Protein AF-A0A8D2N0J0-F1 (afdb_monomer_lite)

pLDDT: mean 76.36, std 20.9, range [26.97, 97.19]

Structure (mmCIF, N/CA/C/O backbone):
data_AF-A0A8D2N0J0-F1
#
_entry.id   AF-A0A8D2N0J0-F1
#
loop_
_atom_site.group_PDB
_atom_site.id
_atom_site.type_symbol
_atom_site.label_atom_id
_atom_site.label_alt_id
_atom_site.label_comp_id
_atom_site.label_asym_id
_atom_site.label_entity_id
_atom_site.label_seq_id
_atom_site.pdbx_PDB_ins_code
_atom_site.Cartn_x
_atom_site.Cartn_y
_atom_site.Cartn_z
_atom_site.occupancy
_atom_site.B_iso_or_equiv
_atom_site.auth_seq_id
_atom_site.auth_comp_id
_atom_site.auth_asym_id
_atom_site.auth_atom_id
_atom_site.pdbx_PDB_model_num
ATOM 1 N N . PHE A 1 1 ? -10.839 43.576 -32.957 1.00 29.20 1 PHE A N 1
ATOM 2 C CA . PHE A 1 1 ? -10.951 44.638 -31.938 1.00 29.20 1 PHE A CA 1
ATOM 3 C C . PHE A 1 1 ? -11.470 43.994 -30.662 1.00 29.20 1 PHE A C 1
ATOM 5 O O . PHE A 1 1 ? -12.579 43.502 -30.693 1.00 29.20 1 PHE A O 1
ATOM 12 N N . GLY A 1 2 ? -10.746 43.836 -29.563 1.00 30.44 2 GLY A N 1
ATOM 13 C CA . GLY A 1 2 ? -9.364 44.141 -29.225 1.00 30.44 2 GLY A CA 1
ATOM 14 C C . GLY A 1 2 ? -8.895 43.090 -28.212 1.00 30.44 2 GLY A C 1
ATOM 15 O O . GLY A 1 2 ? -9.699 42.531 -27.469 1.00 30.44 2 GLY A O 1
ATOM 16 N N . ALA A 1 3 ? -7.605 42.779 -28.263 1.00 28.80 3 ALA A N 1
ATOM 17 C CA . ALA A 1 3 ? -6.924 41.974 -27.267 1.00 28.80 3 ALA A CA 1
ATOM 18 C C . ALA A 1 3 ? -6.660 42.838 -26.028 1.00 28.80 3 ALA A C 1
ATOM 20 O O . ALA A 1 3 ? -6.151 43.947 -26.167 1.00 28.80 3 ALA A O 1
ATOM 21 N N . GLU A 1 4 ? -6.953 42.307 -24.845 1.00 26.97 4 GLU A N 1
ATOM 22 C CA . GLU A 1 4 ? -6.410 42.783 -23.570 1.00 26.97 4 GLU A CA 1
ATOM 23 C C . GLU A 1 4 ? -5.611 41.624 -22.940 1.00 26.97 4 GLU A C 1
ATOM 25 O O . GLU A 1 4 ? -6.045 40.468 -23.028 1.00 26.97 4 GLU A O 1
ATOM 30 N N . PRO A 1 5 ? -4.415 41.872 -22.377 1.00 30.95 5 PRO A N 1
ATOM 31 C CA . PRO A 1 5 ? -3.434 40.835 -22.086 1.00 30.95 5 PRO A CA 1
ATOM 32 C C . PRO A 1 5 ? -3.567 40.295 -20.657 1.00 30.95 5 PRO A C 1
ATOM 34 O O . PRO A 1 5 ? -3.727 41.041 -19.694 1.00 30.95 5 PRO A O 1
ATOM 37 N N . PHE A 1 6 ? -3.383 38.982 -20.501 1.00 28.50 6 PHE A N 1
ATOM 38 C CA . PHE A 1 6 ? -3.144 38.359 -19.198 1.00 28.50 6 PHE A CA 1
ATOM 39 C C . PHE A 1 6 ? -1.856 38.914 -18.553 1.00 28.50 6 PHE A C 1
ATOM 41 O O . PHE A 1 6 ? -0.847 39.084 -19.247 1.00 28.50 6 PHE A O 1
ATOM 48 N N . PRO A 1 7 ? -1.839 39.148 -17.228 1.00 28.58 7 PRO A N 1
ATOM 49 C CA . PRO A 1 7 ? -0.683 39.707 -16.546 1.00 28.58 7 PRO A CA 1
ATOM 50 C C . PRO A 1 7 ? 0.512 38.753 -16.622 1.00 28.58 7 PRO A C 1
ATOM 52 O O . PRO A 1 7 ? 0.471 37.594 -16.204 1.00 28.58 7 PRO A O 1
ATOM 55 N N . THR A 1 8 ? 1.614 39.283 -17.139 1.00 28.98 8 THR A N 1
ATOM 56 C CA . THR A 1 8 ? 2.934 38.663 -17.150 1.00 28.98 8 THR A CA 1
ATOM 57 C C . THR A 1 8 ? 3.429 38.463 -15.715 1.00 28.98 8 THR A C 1
ATOM 59 O O . THR A 1 8 ? 3.948 39.366 -15.058 1.00 28.98 8 THR A O 1
ATOM 62 N N . LEU A 1 9 ? 3.304 37.233 -15.213 1.00 29.17 9 LEU A N 1
ATOM 63 C CA . LEU A 1 9 ? 3.987 36.786 -14.001 1.00 29.17 9 LEU A CA 1
ATOM 64 C C . LEU A 1 9 ? 5.507 36.901 -14.207 1.00 29.17 9 LEU A C 1
ATOM 66 O O . LEU A 1 9 ? 6.125 36.122 -14.934 1.00 29.17 9 LEU A O 1
ATOM 70 N N . ARG A 1 10 ? 6.100 37.912 -13.556 1.00 30.17 10 ARG A N 1
ATOM 71 C CA . ARG A 1 10 ? 7.540 38.212 -13.494 1.00 30.17 10 ARG A CA 1
ATOM 72 C C . ARG A 1 10 ? 8.401 36.943 -13.438 1.00 30.17 10 ARG A C 1
ATOM 74 O O . ARG A 1 10 ? 8.412 36.223 -12.439 1.00 30.17 10 ARG A O 1
ATOM 81 N N . SER A 1 11 ? 9.263 36.768 -14.444 1.00 33.38 11 SER A N 1
ATOM 82 C CA . SER A 1 11 ? 10.311 35.728 -14.510 1.00 33.38 11 SER A CA 1
ATOM 83 C C . SER A 1 11 ? 11.434 35.865 -13.456 1.00 33.38 11 SER A C 1
ATOM 85 O O . SER A 1 11 ? 12.436 35.146 -13.512 1.00 33.38 11 SER A O 1
ATOM 87 N N . GLY A 1 12 ? 11.280 36.767 -12.479 1.00 32.66 12 GLY A N 1
ATOM 88 C CA . GLY A 1 12 ? 12.238 37.003 -11.395 1.00 32.66 12 GLY A CA 1
ATOM 89 C C . GLY A 1 12 ? 12.120 36.022 -10.222 1.00 32.66 12 GLY A C 1
ATOM 90 O O . GLY A 1 12 ? 13.134 35.664 -9.632 1.00 32.66 12 GLY A O 1
ATOM 91 N N . SER A 1 13 ? 10.917 35.518 -9.911 1.00 36.66 13 SER A N 1
ATOM 92 C CA . SER A 1 13 ? 10.708 34.652 -8.733 1.00 36.66 13 SER A CA 1
ATOM 93 C C . SER A 1 13 ? 11.260 33.230 -8.933 1.00 36.66 13 SER A C 1
ATOM 95 O O . SER A 1 13 ? 11.896 32.667 -8.042 1.00 36.66 13 SER A O 1
ATOM 97 N N . LYS A 1 14 ? 11.130 32.672 -10.147 1.00 32.69 14 LYS A N 1
ATOM 98 C CA . LYS A 1 14 ? 11.649 31.330 -10.461 1.00 32.69 14 LYS A CA 1
ATOM 99 C C . LYS A 1 14 ? 13.181 31.285 -10.447 1.00 32.69 14 LYS A C 1
ATOM 101 O O . LYS A 1 14 ? 13.741 30.345 -9.895 1.00 32.69 14 LYS A O 1
ATOM 106 N N . ARG A 1 15 ? 13.874 32.313 -10.961 1.00 35.09 15 ARG A N 1
ATOM 107 C CA . ARG A 1 15 ? 15.351 32.373 -10.927 1.00 35.09 15 ARG A CA 1
ATOM 108 C C . ARG A 1 15 ? 15.906 32.384 -9.499 1.00 35.09 15 ARG A C 1
ATOM 110 O O . ARG A 1 15 ? 16.922 31.743 -9.258 1.00 35.09 15 ARG A O 1
ATOM 117 N N . GLY A 1 16 ? 15.208 33.020 -8.553 1.00 37.62 16 GLY A N 1
ATOM 118 C CA . GLY A 1 16 ? 15.571 33.010 -7.132 1.00 37.62 16 GLY A CA 1
ATOM 119 C C . GLY A 1 16 ? 15.427 31.635 -6.469 1.00 37.62 16 GLY A C 1
ATOM 120 O O . GLY A 1 16 ? 16.307 31.236 -5.712 1.00 37.62 16 GLY A O 1
ATOM 121 N N . LEU A 1 17 ? 14.373 30.874 -6.796 1.00 39.91 17 LEU A N 1
ATOM 122 C CA . LEU A 1 17 ? 14.191 29.511 -6.274 1.00 39.91 17 LEU A CA 1
ATOM 123 C C . LEU A 1 17 ? 15.244 28.534 -6.810 1.00 39.91 17 LEU A C 1
ATOM 125 O O . LEU A 1 17 ? 15.791 27.744 -6.041 1.00 39.91 17 LEU A O 1
ATOM 129 N N . TRP A 1 18 ? 15.557 28.608 -8.107 1.00 38.31 18 TRP A N 1
ATOM 130 C CA . TRP A 1 18 ? 16.593 27.770 -8.719 1.00 38.31 18 TRP A CA 1
ATOM 131 C C . TRP A 1 18 ? 17.993 28.145 -8.221 1.00 38.31 18 TRP A C 1
ATOM 133 O O . TRP A 1 18 ? 18.777 27.256 -7.902 1.00 38.31 18 TRP A O 1
ATOM 143 N N . ALA A 1 19 ? 18.287 29.438 -8.046 1.00 42.62 19 ALA A N 1
ATOM 144 C CA . ALA A 1 19 ? 19.534 29.891 -7.432 1.00 42.62 19 ALA A CA 1
ATOM 145 C C . ALA A 1 19 ? 19.649 29.437 -5.967 1.00 42.62 19 ALA A C 1
ATOM 147 O O . ALA A 1 19 ? 20.697 28.939 -5.567 1.00 42.62 19 ALA A O 1
ATOM 148 N N . ALA A 1 20 ? 18.569 29.521 -5.183 1.00 45.31 20 ALA A N 1
ATOM 149 C CA . ALA A 1 20 ? 18.543 29.044 -3.801 1.00 45.31 20 ALA A CA 1
ATOM 150 C C . ALA A 1 20 ? 18.697 27.516 -3.703 1.00 45.31 20 ALA A C 1
ATOM 152 O O . ALA A 1 20 ? 19.365 27.030 -2.794 1.00 45.31 20 ALA A O 1
ATOM 153 N N . ALA A 1 21 ? 18.123 26.752 -4.636 1.00 49.44 21 ALA A N 1
ATOM 154 C CA . ALA A 1 21 ? 18.291 25.301 -4.704 1.00 49.44 21 ALA A CA 1
ATOM 155 C C . ALA A 1 21 ? 19.725 24.900 -5.100 1.00 49.44 21 ALA A C 1
ATOM 157 O O . ALA A 1 21 ? 20.303 24.006 -4.484 1.00 49.44 21 ALA A O 1
ATOM 158 N N . LEU A 1 22 ? 20.329 25.602 -6.065 1.00 49.56 22 LEU A N 1
ATOM 159 C CA . LEU A 1 22 ? 21.717 25.384 -6.489 1.00 49.56 22 LEU A CA 1
ATOM 160 C C . LEU A 1 22 ? 22.725 25.775 -5.396 1.00 49.56 22 LEU A C 1
ATOM 162 O O . LEU A 1 22 ? 23.695 25.051 -5.174 1.00 49.56 22 LEU A O 1
ATOM 166 N N . LEU A 1 23 ? 22.470 26.860 -4.654 1.00 53.12 23 LEU A N 1
ATOM 167 C CA . LEU A 1 23 ? 23.260 27.237 -3.476 1.00 53.12 23 LEU A CA 1
ATOM 168 C C . LEU A 1 23 ? 23.136 26.202 -2.350 1.00 53.12 23 LEU A C 1
ATOM 170 O O . LEU A 1 23 ? 24.151 25.826 -1.766 1.00 53.12 23 LEU A O 1
ATOM 174 N N . LYS A 1 24 ? 21.927 25.684 -2.088 1.00 53.38 24 LYS A N 1
ATOM 175 C CA . LYS A 1 24 ? 21.699 24.605 -1.109 1.00 53.38 24 LYS A CA 1
ATOM 176 C C . LYS 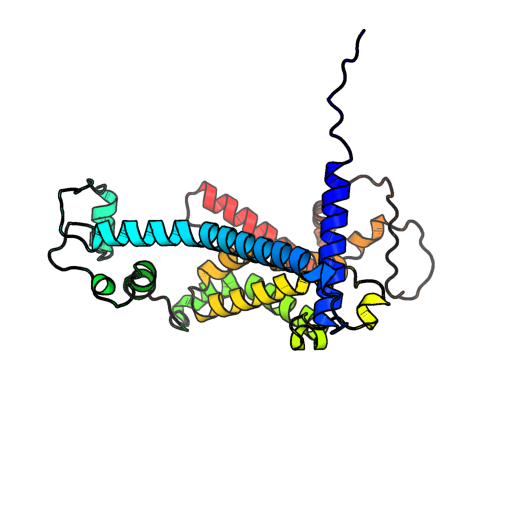A 1 24 ? 22.456 23.325 -1.479 1.00 53.38 24 LYS A C 1
ATOM 178 O O . LYS A 1 24 ? 23.078 22.721 -0.610 1.00 53.38 24 LYS A O 1
ATOM 183 N N . ALA A 1 25 ? 22.456 22.940 -2.755 1.00 54.75 25 ALA A N 1
ATOM 184 C CA . ALA A 1 25 ? 23.179 21.762 -3.236 1.00 54.75 25 ALA A CA 1
ATOM 185 C C . ALA A 1 25 ? 24.711 21.943 -3.177 1.00 54.75 25 ALA A C 1
ATOM 187 O O . ALA A 1 25 ? 25.417 21.061 -2.691 1.00 54.75 25 ALA A O 1
ATOM 188 N N . SER A 1 26 ? 25.220 23.107 -3.600 1.00 51.72 26 SER A N 1
ATOM 189 C CA . SER A 1 26 ? 26.655 23.438 -3.592 1.00 51.72 26 SER A CA 1
ATOM 190 C C . SER A 1 26 ? 27.243 23.506 -2.176 1.00 51.72 26 SER A C 1
ATOM 192 O O . SER A 1 26 ? 28.373 23.072 -1.944 1.00 51.72 26 SER A O 1
ATOM 194 N N . LEU A 1 27 ? 26.473 23.983 -1.191 1.00 52.12 27 LEU A N 1
ATOM 195 C CA . LEU A 1 27 ? 26.926 24.014 0.200 1.00 52.12 27 LEU A CA 1
ATOM 196 C C . LEU A 1 27 ? 26.754 22.685 0.937 1.00 52.12 27 LEU A C 1
ATOM 198 O O . LEU A 1 27 ? 27.618 22.353 1.743 1.00 52.12 27 LEU A O 1
ATOM 202 N N . CYS A 1 28 ? 25.716 21.895 0.640 1.00 53.75 28 CYS A N 1
ATOM 203 C CA . CYS A 1 28 ? 25.608 20.527 1.158 1.00 53.75 28 CYS A CA 1
ATOM 204 C C . CYS A 1 28 ? 26.826 19.693 0.723 1.00 53.75 28 CYS A C 1
ATOM 206 O O . CYS A 1 28 ? 27.426 18.991 1.535 1.00 53.75 28 CYS A O 1
ATOM 208 N N . HIS A 1 29 ? 27.284 19.896 -0.517 1.00 54.22 29 HIS A N 1
ATOM 209 C CA . HIS A 1 29 ? 28.538 19.342 -1.017 1.00 54.22 29 HIS A CA 1
ATOM 210 C C . HIS A 1 29 ? 29.769 19.851 -0.235 1.00 54.22 29 HIS A C 1
ATOM 212 O O . HIS A 1 29 ? 30.617 19.052 0.143 1.00 54.22 29 HIS A O 1
ATOM 218 N N . LYS A 1 30 ? 29.871 21.150 0.094 1.00 50.03 30 LYS A N 1
ATOM 219 C CA . LYS A 1 30 ? 31.001 21.697 0.886 1.00 50.03 30 LYS A CA 1
ATOM 220 C C . LYS A 1 30 ? 31.032 21.236 2.350 1.00 50.03 30 LYS A C 1
ATOM 222 O O . LYS A 1 30 ? 32.118 20.999 2.872 1.00 50.03 30 LYS A O 1
ATOM 227 N N . VAL A 1 31 ? 29.871 21.091 2.993 1.00 53.53 31 VAL A N 1
ATOM 228 C CA . VAL A 1 31 ? 29.747 20.573 4.371 1.00 53.53 31 VAL A CA 1
ATOM 229 C C . VAL A 1 31 ? 30.098 19.086 4.422 1.00 53.53 31 VAL A C 1
ATOM 231 O O . VAL A 1 31 ? 30.793 18.654 5.335 1.00 53.53 31 VAL A O 1
ATOM 234 N N . CYS A 1 32 ? 29.687 18.312 3.415 1.00 50.88 32 CYS A N 1
ATOM 235 C CA . CYS A 1 32 ? 30.005 16.887 3.323 1.00 50.88 32 CYS A CA 1
ATOM 236 C C . CYS A 1 32 ? 31.483 16.632 2.950 1.00 50.88 32 CYS A C 1
ATOM 238 O O . CYS A 1 32 ? 32.050 15.620 3.350 1.00 50.88 32 CYS A O 1
ATOM 240 N N . CYS A 1 33 ? 32.132 17.564 2.234 1.00 43.97 33 CYS A N 1
ATOM 241 C CA . CYS A 1 33 ? 33.514 17.422 1.754 1.00 43.97 33 CYS A CA 1
ATOM 242 C C . CYS A 1 33 ? 34.590 18.099 2.636 1.00 43.97 33 CYS A C 1
ATOM 244 O O . CYS A 1 33 ? 35.757 18.112 2.248 1.00 43.97 33 CYS A O 1
ATOM 246 N N . GLY A 1 34 ? 34.234 18.661 3.801 1.00 45.12 34 GLY A N 1
ATOM 247 C CA . GLY A 1 34 ? 35.199 19.105 4.821 1.00 45.12 34 GLY A CA 1
ATOM 248 C C . GLY A 1 34 ? 36.097 20.296 4.449 1.00 45.12 34 GLY A C 1
ATOM 249 O O . GLY A 1 34 ? 37.207 20.407 4.963 1.00 45.12 34 GLY A O 1
ATOM 250 N N . THR A 1 35 ? 35.663 21.200 3.565 1.00 49.81 35 THR A N 1
ATOM 251 C CA . THR A 1 35 ? 36.442 22.412 3.231 1.00 49.81 35 THR A CA 1
ATOM 252 C C . THR A 1 35 ? 36.232 23.534 4.256 1.00 49.81 35 THR A C 1
ATOM 254 O O . THR A 1 35 ? 35.092 23.806 4.631 1.00 49.81 35 THR A O 1
ATOM 257 N N . ALA A 1 36 ? 37.314 24.211 4.665 1.00 51.75 36 ALA A N 1
ATOM 258 C CA . ALA A 1 36 ? 37.322 25.261 5.691 1.00 51.75 36 ALA A CA 1
ATOM 259 C C . ALA A 1 36 ? 36.294 26.384 5.426 1.00 51.75 36 ALA A C 1
ATOM 261 O O . ALA A 1 36 ? 36.324 27.056 4.393 1.00 51.75 36 ALA A O 1
ATOM 262 N N . LEU A 1 37 ? 35.380 26.581 6.382 1.00 54.66 37 LEU A N 1
ATOM 263 C CA . LEU A 1 37 ? 34.354 27.625 6.368 1.00 54.66 37 LEU A CA 1
ATOM 264 C C . LEU A 1 37 ? 34.959 28.987 6.747 1.00 54.66 37 LEU A C 1
ATOM 266 O O . LEU A 1 37 ? 35.572 29.127 7.802 1.00 54.66 37 LEU A O 1
ATOM 270 N N . SER A 1 38 ? 34.723 30.014 5.930 1.00 59.50 38 SER A N 1
ATOM 271 C CA . SER A 1 38 ? 35.042 31.405 6.278 1.00 59.50 38 SER A CA 1
ATOM 272 C C . SER A 1 38 ? 34.091 31.934 7.363 1.00 59.50 38 SER A C 1
ATOM 274 O O . SER A 1 38 ? 32.874 31.779 7.254 1.00 59.50 38 SER A O 1
ATOM 276 N N . LEU A 1 39 ? 34.630 32.624 8.378 1.00 59.62 39 LEU A N 1
ATOM 277 C CA . LEU A 1 39 ? 33.891 33.233 9.503 1.00 59.62 39 LEU A CA 1
ATOM 278 C C . LEU A 1 39 ? 32.752 34.180 9.068 1.00 59.62 39 LEU A C 1
ATOM 280 O O . LEU A 1 39 ? 31.790 34.368 9.809 1.00 59.62 39 LEU A O 1
ATOM 284 N N . ARG A 1 40 ? 32.824 34.746 7.854 1.00 63.22 40 ARG A N 1
ATOM 285 C CA . ARG A 1 40 ? 31.793 35.639 7.289 1.00 63.22 40 ARG A CA 1
ATOM 286 C C . ARG A 1 40 ? 30.534 34.910 6.800 1.00 63.22 40 ARG A C 1
ATOM 288 O O . ARG A 1 40 ? 29.473 35.522 6.741 1.00 63.22 40 ARG A O 1
ATOM 295 N N . GLU A 1 41 ? 30.636 33.617 6.494 1.00 64.56 41 GLU A N 1
ATOM 296 C CA . GLU A 1 41 ? 29.529 32.780 5.996 1.00 64.56 41 GLU A CA 1
ATOM 297 C C . GLU A 1 41 ? 28.725 32.124 7.135 1.00 64.56 41 GLU A C 1
ATOM 299 O O . GLU A 1 41 ? 27.605 31.652 6.930 1.00 64.56 41 GLU A O 1
ATOM 304 N N . LEU A 1 42 ? 29.263 32.134 8.361 1.00 69.25 42 LEU A N 1
ATOM 305 C CA . LEU A 1 42 ? 28.664 31.530 9.556 1.00 69.25 42 LEU A CA 1
ATOM 306 C C . LEU A 1 42 ? 27.242 32.045 9.886 1.00 69.25 42 LEU A C 1
ATOM 308 O O . LEU A 1 42 ? 26.355 31.217 10.098 1.00 69.25 42 LEU A O 1
ATOM 312 N N . PRO A 1 43 ? 26.955 33.367 9.897 1.00 75.56 43 PRO A N 1
ATOM 313 C CA . PRO A 1 43 ? 25.611 33.859 10.212 1.00 75.56 43 PRO A CA 1
ATOM 314 C C . PRO A 1 43 ? 24.586 33.566 9.105 1.00 75.56 43 PRO A C 1
ATOM 316 O O . PRO A 1 43 ? 23.398 33.420 9.393 1.00 75.56 43 PRO A O 1
ATOM 319 N N . VAL A 1 44 ? 25.017 33.457 7.844 1.00 75.25 44 VAL A N 1
ATOM 320 C CA . VAL A 1 44 ? 24.143 33.086 6.716 1.00 75.25 44 VAL A CA 1
ATOM 321 C C . VAL A 1 44 ? 23.800 31.599 6.787 1.00 75.25 44 VAL A C 1
ATOM 323 O O . VAL A 1 44 ? 22.631 31.229 6.671 1.00 75.25 44 VAL A O 1
ATOM 326 N N . LEU A 1 45 ? 24.797 30.762 7.069 1.00 78.25 45 LEU A N 1
ATOM 327 C CA . LEU A 1 45 ? 24.634 29.332 7.309 1.00 78.25 45 LEU A CA 1
ATOM 328 C C . LEU A 1 45 ? 23.743 29.032 8.510 1.00 78.25 45 LEU A C 1
ATOM 330 O O . LEU A 1 45 ? 22.858 28.188 8.409 1.00 78.25 45 LEU A O 1
ATOM 334 N N . TRP A 1 46 ? 23.912 29.761 9.615 1.00 79.38 46 TRP A N 1
ATOM 335 C CA . TRP A 1 46 ? 23.064 29.620 10.797 1.00 79.38 46 TRP A CA 1
ATOM 336 C C . TRP A 1 46 ? 21.605 29.972 10.499 1.00 79.38 46 TRP A C 1
ATOM 338 O O . TRP A 1 46 ? 20.704 29.220 10.858 1.00 79.38 46 TRP A O 1
ATOM 348 N N . LYS A 1 47 ? 21.353 31.066 9.766 1.00 81.19 47 LYS A N 1
ATOM 349 C CA . LYS A 1 47 ? 19.996 31.434 9.324 1.00 81.19 47 LYS A CA 1
ATOM 350 C C . LYS A 1 47 ? 19.375 30.374 8.409 1.00 81.19 47 LYS A C 1
ATOM 352 O O . LYS A 1 47 ? 18.187 30.090 8.531 1.00 81.19 47 LYS A O 1
ATOM 357 N N . GLN A 1 48 ? 20.155 29.776 7.508 1.00 79.56 48 GLN A N 1
ATOM 358 C CA . GLN A 1 48 ? 19.682 28.712 6.616 1.00 79.56 48 GLN A CA 1
ATOM 359 C C . GLN A 1 48 ? 19.430 27.394 7.355 1.00 79.56 48 GLN A C 1
ATOM 361 O O . GLN A 1 48 ? 18.415 26.750 7.100 1.00 79.56 48 GLN A O 1
ATOM 366 N N . ALA A 1 49 ? 20.310 27.015 8.284 1.00 83.06 49 ALA A N 1
ATOM 367 C CA . ALA A 1 49 ? 20.141 25.845 9.139 1.00 83.06 49 ALA A CA 1
ATOM 368 C C . ALA A 1 49 ? 18.913 26.005 10.041 1.00 83.06 49 ALA A C 1
ATOM 370 O O . ALA A 1 49 ? 18.073 25.112 10.089 1.00 83.06 49 ALA A O 1
ATOM 371 N N . LEU A 1 50 ? 18.747 27.175 10.664 1.00 87.50 50 LEU A N 1
ATOM 372 C CA . LEU A 1 50 ? 17.554 27.513 11.434 1.00 87.50 50 LEU A CA 1
ATOM 373 C C . LEU A 1 50 ? 16.299 27.449 10.557 1.00 87.50 50 LEU A C 1
ATOM 375 O O . LEU A 1 50 ? 15.316 26.834 10.951 1.00 87.50 50 LEU A O 1
ATOM 379 N N . GLY A 1 51 ? 16.340 28.009 9.345 1.00 86.62 51 GLY A N 1
ATOM 380 C CA . GLY A 1 51 ? 15.236 27.915 8.388 1.00 86.62 51 GLY A CA 1
ATOM 381 C C . GLY A 1 51 ? 14.886 26.471 8.013 1.00 86.62 51 GLY A C 1
ATOM 382 O O . GLY A 1 51 ? 13.707 26.131 7.932 1.00 86.62 51 GLY A O 1
ATOM 383 N N . LEU A 1 52 ? 15.888 25.602 7.839 1.00 88.56 52 LEU A N 1
ATOM 384 C CA . LEU A 1 52 ? 15.685 24.178 7.573 1.00 88.56 52 LEU A CA 1
ATOM 385 C C . LEU A 1 52 ? 15.050 23.474 8.779 1.00 88.56 52 LEU A C 1
ATOM 387 O O . LEU A 1 52 ? 14.051 22.780 8.611 1.00 88.56 52 LEU A O 1
ATOM 391 N N . VAL A 1 53 ? 15.577 23.698 9.985 1.00 91.50 53 VAL A N 1
ATOM 392 C CA . VAL A 1 53 ? 15.051 23.128 11.236 1.00 91.50 53 VAL A CA 1
ATOM 393 C C . VAL A 1 53 ? 13.613 23.574 11.472 1.00 91.50 53 VAL A C 1
ATOM 395 O O . VAL A 1 53 ? 12.759 22.738 11.746 1.00 91.50 53 VAL A O 1
ATOM 398 N N . VAL A 1 54 ? 13.316 24.863 11.294 1.00 92.31 54 VAL A N 1
ATOM 399 C CA . VAL A 1 54 ? 11.954 25.398 11.411 1.00 92.31 54 VAL A CA 1
ATOM 400 C C . VAL A 1 54 ? 11.043 24.767 10.362 1.00 92.31 54 VAL A C 1
ATOM 402 O O . VAL A 1 54 ? 9.952 24.322 10.702 1.00 92.31 54 VAL A O 1
ATOM 405 N N . SER A 1 55 ? 11.486 24.653 9.105 1.00 90.94 55 SER A N 1
ATOM 406 C CA . SER A 1 55 ? 10.680 24.009 8.061 1.00 90.94 55 SER A CA 1
ATOM 407 C C . SER A 1 55 ? 10.401 22.534 8.365 1.00 90.94 55 SER A C 1
ATOM 409 O O . SER A 1 55 ? 9.262 22.094 8.243 1.00 90.94 55 SER A O 1
ATOM 411 N N . ALA A 1 56 ? 11.400 21.786 8.840 1.00 92.25 56 ALA A N 1
ATOM 412 C CA . ALA A 1 56 ? 11.243 20.392 9.228 1.00 92.25 56 ALA A CA 1
ATOM 413 C C . ALA A 1 56 ? 10.309 20.256 10.438 1.00 92.25 56 ALA A C 1
ATOM 415 O O . ALA A 1 56 ? 9.416 19.417 10.425 1.00 92.25 56 ALA A O 1
ATOM 416 N N . ALA A 1 57 ? 10.450 21.122 11.445 1.00 93.06 57 ALA A N 1
ATOM 417 C CA . ALA A 1 57 ? 9.578 21.147 12.614 1.00 93.06 57 ALA A CA 1
ATOM 418 C C . ALA A 1 57 ? 8.121 21.454 12.237 1.00 93.06 57 ALA A C 1
ATOM 420 O O . ALA A 1 57 ? 7.218 20.775 12.718 1.00 93.06 57 ALA A O 1
ATOM 421 N N . LEU A 1 58 ? 7.886 22.419 11.341 1.00 94.06 58 LEU A N 1
ATOM 422 C CA . LEU A 1 58 ? 6.548 22.743 10.838 1.00 94.06 58 LEU A CA 1
ATOM 423 C C . LEU A 1 58 ? 5.931 21.578 10.056 1.00 94.06 58 LEU A C 1
ATOM 425 O O . LEU A 1 58 ? 4.753 21.284 10.237 1.00 94.06 58 LEU A O 1
ATOM 429 N N . VAL A 1 59 ? 6.717 20.882 9.229 1.00 93.88 59 VAL A N 1
ATOM 430 C CA . VAL A 1 59 ? 6.259 19.683 8.507 1.00 93.88 59 VAL A CA 1
ATOM 431 C C . VAL A 1 59 ? 5.932 18.553 9.487 1.00 93.88 59 VAL A C 1
ATOM 433 O O . VAL A 1 59 ? 4.847 17.980 9.417 1.00 93.88 59 VAL A O 1
ATOM 436 N N . CYS A 1 60 ? 6.816 18.268 10.447 1.00 93.62 60 CYS A N 1
ATOM 437 C CA . CYS A 1 60 ? 6.585 17.261 11.483 1.00 93.62 60 CYS A CA 1
ATOM 438 C C . CYS A 1 60 ? 5.345 17.579 12.326 1.00 93.62 60 CYS A C 1
ATOM 440 O O . CYS A 1 60 ? 4.554 16.679 12.611 1.00 93.62 60 CYS A O 1
ATOM 442 N N . ALA A 1 61 ? 5.147 18.848 12.690 1.00 93.31 61 ALA A N 1
ATOM 443 C CA . ALA A 1 61 ? 3.955 19.305 13.391 1.00 93.31 61 ALA A CA 1
ATOM 444 C C . ALA A 1 61 ? 2.705 19.118 12.524 1.00 93.31 61 ALA A C 1
ATOM 446 O O . ALA A 1 61 ? 1.734 18.539 12.995 1.00 93.31 61 ALA A O 1
ATOM 447 N N . GLY A 1 62 ? 2.743 19.514 11.249 1.00 94.06 62 GLY A N 1
ATOM 448 C CA . GLY A 1 62 ? 1.628 19.330 10.317 1.00 94.06 62 GLY A CA 1
ATOM 449 C C . GLY A 1 62 ? 1.220 17.863 10.135 1.00 94.06 62 GLY A C 1
ATOM 450 O O . GLY A 1 62 ? 0.031 17.566 10.076 1.00 94.06 62 GLY A O 1
ATOM 451 N N . ILE A 1 63 ? 2.188 16.941 10.113 1.00 93.88 63 ILE A N 1
ATOM 452 C CA . ILE A 1 63 ? 1.938 15.494 9.996 1.00 93.88 63 ILE A CA 1
ATOM 453 C C . ILE A 1 63 ? 1.430 14.900 11.320 1.00 93.88 63 ILE A C 1
ATOM 455 O O . ILE A 1 63 ? 0.525 14.068 11.319 1.00 93.88 63 ILE A O 1
ATOM 459 N N . SER A 1 64 ? 1.996 15.315 12.455 1.00 93.25 64 SER A N 1
ATOM 460 C CA . SER A 1 64 ? 1.715 14.698 13.761 1.00 93.25 64 SER A CA 1
ATOM 461 C C . SER A 1 64 ? 0.482 15.282 14.454 1.00 93.25 64 SER A C 1
ATOM 463 O O . SER A 1 64 ? -0.132 14.611 15.282 1.00 93.25 64 SER A O 1
ATOM 465 N N . LEU A 1 65 ? 0.102 16.521 14.131 1.00 94.31 65 LEU A N 1
ATOM 466 C CA . LEU A 1 65 ? -1.004 17.228 14.775 1.00 94.31 65 LEU A CA 1
ATOM 467 C C . LEU A 1 65 ? -2.355 16.516 14.590 1.00 94.31 65 LEU A C 1
ATOM 469 O O . LEU A 1 65 ? -3.020 16.310 15.602 1.00 94.31 65 LEU A O 1
ATOM 473 N N . PRO A 1 66 ? -2.771 16.071 13.384 1.00 95.31 66 PRO A N 1
ATOM 474 C CA . PRO A 1 66 ? -4.027 15.334 13.228 1.00 95.31 66 PRO A CA 1
ATOM 475 C C . PRO A 1 66 ? -4.071 14.061 14.077 1.00 95.31 66 PRO A C 1
ATOM 477 O O . PRO A 1 66 ? -5.086 13.771 14.708 1.00 95.31 66 PRO A O 1
ATOM 480 N N . PHE A 1 67 ? -2.951 13.334 14.148 1.00 92.69 67 PHE A N 1
ATOM 481 C CA . PHE A 1 67 ? -2.827 12.160 15.007 1.00 92.69 67 PHE A CA 1
ATOM 482 C C . PHE A 1 67 ? -2.977 12.536 16.485 1.00 92.69 67 PHE A C 1
ATOM 484 O O . PHE A 1 67 ? -3.784 11.930 17.183 1.00 92.69 67 PHE A O 1
ATOM 491 N N . ALA A 1 68 ? -2.264 13.561 16.960 1.00 93.06 68 ALA A N 1
ATOM 492 C CA . ALA A 1 68 ? -2.345 14.014 18.348 1.00 93.06 68 ALA A CA 1
ATOM 493 C C . ALA A 1 68 ? -3.757 14.494 18.728 1.00 93.06 68 ALA A C 1
ATOM 495 O O . ALA A 1 68 ? -4.261 14.130 19.790 1.00 93.06 68 ALA A O 1
ATOM 496 N N . LEU A 1 69 ? -4.419 15.252 17.846 1.00 94.38 69 LEU A N 1
ATOM 497 C CA . LEU A 1 69 ? -5.800 15.702 18.030 1.00 94.38 69 LEU A CA 1
ATOM 498 C C . LEU A 1 69 ? -6.770 14.521 18.111 1.00 94.38 69 LEU A C 1
ATOM 500 O O . LEU A 1 69 ? -7.622 14.494 18.996 1.00 94.38 69 LEU A O 1
ATOM 504 N N . PHE A 1 70 ? -6.617 13.523 17.237 1.00 93.56 70 PHE A N 1
ATOM 505 C CA . PHE A 1 70 ? -7.436 12.314 17.273 1.00 93.56 70 PHE A CA 1
ATOM 506 C C . PHE A 1 70 ? -7.211 11.498 18.555 1.00 93.56 70 PHE A C 1
ATOM 508 O O . PHE A 1 70 ? -8.179 11.081 19.189 1.00 93.56 70 PHE A O 1
ATOM 515 N N . GLN A 1 71 ? -5.955 11.302 18.974 1.00 93.31 71 GLN A N 1
ATOM 516 C CA . GLN A 1 71 ? -5.634 10.598 20.222 1.00 93.31 71 GLN A CA 1
ATOM 517 C C . GLN A 1 71 ? -6.220 11.327 21.437 1.00 93.31 71 GLN A C 1
ATOM 519 O O . GLN A 1 71 ? -6.821 10.695 22.303 1.00 93.31 71 GLN A O 1
ATOM 524 N N . TYR A 1 72 ? -6.107 12.658 21.478 1.00 91.75 72 TYR A N 1
ATOM 525 C CA . TYR A 1 72 ? -6.701 13.473 22.536 1.00 91.75 72 TYR A CA 1
ATOM 526 C C . TYR A 1 72 ? -8.231 13.367 22.548 1.00 91.75 72 TYR A C 1
ATOM 528 O O . TYR A 1 72 ? -8.819 13.107 23.596 1.00 91.75 72 TYR A O 1
ATOM 536 N N . TYR A 1 73 ? -8.874 13.490 21.383 1.00 90.44 73 TYR A N 1
ATOM 537 C CA . TYR A 1 73 ? -10.321 13.327 21.235 1.00 90.44 73 TYR A CA 1
ATOM 538 C C . TYR A 1 73 ? -10.795 11.957 21.745 1.00 90.44 73 TYR A C 1
ATOM 540 O O . TYR A 1 73 ? -11.720 11.880 22.555 1.00 90.44 73 TYR A O 1
ATOM 548 N N . ALA A 1 74 ? -10.129 10.876 21.330 1.00 90.12 74 ALA A N 1
ATOM 549 C CA . ALA A 1 74 ? -10.454 9.525 21.774 1.00 90.12 74 ALA A CA 1
ATOM 550 C C . ALA A 1 74 ? -10.250 9.355 23.287 1.00 90.12 74 ALA A C 1
ATOM 552 O O . ALA A 1 74 ? -11.095 8.767 23.962 1.00 90.12 74 ALA A O 1
ATOM 553 N N . TYR A 1 75 ? -9.168 9.904 23.841 1.00 89.62 75 TYR A N 1
ATOM 554 C CA . TYR A 1 75 ? -8.899 9.854 25.275 1.00 89.62 75 TYR A CA 1
ATOM 555 C C . TYR A 1 75 ? -9.985 10.567 26.087 1.00 89.62 75 TYR A C 1
ATOM 557 O O . TYR A 1 75 ? -10.522 9.993 27.033 1.00 89.62 75 TYR A O 1
ATOM 565 N N . VAL A 1 76 ? -10.373 11.785 25.697 1.00 87.81 76 VAL A N 1
ATOM 566 C CA . VAL A 1 76 ? -11.462 12.515 26.365 1.00 87.81 76 VAL A CA 1
ATOM 567 C C . VAL A 1 76 ? -12.769 11.726 26.281 1.00 87.81 76 VAL A C 1
ATOM 569 O O . VAL A 1 76 ? -13.498 11.634 27.264 1.00 87.81 76 VAL A O 1
ATOM 572 N N . ARG A 1 77 ? -13.045 11.088 25.139 1.00 84.44 77 ARG A N 1
ATOM 573 C CA . ARG A 1 77 ? -14.304 10.376 24.906 1.00 84.44 77 ARG A CA 1
ATOM 574 C C . ARG A 1 77 ? -14.423 9.037 25.648 1.00 84.44 77 ARG A C 1
ATOM 576 O O . ARG A 1 77 ? -15.531 8.681 26.042 1.00 84.44 77 ARG A O 1
ATOM 583 N N . PHE A 1 78 ? -13.324 8.300 25.819 1.00 86.06 78 PHE A N 1
ATOM 584 C CA . PHE A 1 78 ? -13.327 6.944 26.395 1.00 86.06 78 PHE A CA 1
ATOM 585 C C . PHE A 1 78 ? -12.727 6.842 27.806 1.00 86.06 78 PHE A C 1
ATOM 587 O O . PHE A 1 78 ? -13.034 5.883 28.514 1.00 86.06 78 PHE A O 1
ATOM 594 N N . CYS A 1 79 ? -11.872 7.783 28.221 1.00 87.19 79 CYS A N 1
ATOM 595 C CA . CYS A 1 79 ? -11.136 7.700 29.489 1.00 87.19 79 CYS A CA 1
ATOM 596 C C . CYS A 1 79 ? -11.609 8.696 30.560 1.00 87.19 79 CYS A C 1
ATOM 598 O O . CYS A 1 79 ? -11.340 8.475 31.752 1.00 87.19 79 CYS A O 1
ATOM 600 N N . GLN A 1 80 ? -12.292 9.784 30.181 1.00 83.31 80 GLN A N 1
ATOM 601 C CA . GLN A 1 80 ? -12.871 10.712 31.156 1.00 83.31 80 GLN A CA 1
ATOM 602 C C . GLN A 1 80 ? -14.242 10.237 31.663 1.00 83.31 80 GLN A C 1
ATOM 604 O O . GLN A 1 80 ? -14.958 9.552 30.932 1.00 83.31 80 GLN A O 1
ATOM 609 N N . PRO A 1 81 ? -14.598 10.555 32.926 1.00 70.62 81 PRO A N 1
ATOM 610 C CA . PRO A 1 81 ? -15.916 10.243 33.474 1.00 70.62 81 PRO A CA 1
ATOM 611 C C . PRO A 1 81 ? -16.995 10.892 32.610 1.00 70.62 81 PRO A C 1
ATOM 613 O O . PRO A 1 81 ? -16.812 12.027 32.178 1.00 70.62 81 PRO A O 1
ATOM 616 N N . SER A 1 82 ? -18.094 10.180 32.364 1.00 62.06 82 SER A N 1
ATOM 617 C CA . SER A 1 82 ? -19.192 10.596 31.488 1.00 62.06 82 SER A CA 1
ATOM 618 C C . SER A 1 82 ? -19.823 11.929 31.923 1.00 62.06 82 SER A C 1
ATOM 620 O O . SER A 1 82 ? -20.861 11.955 32.575 1.00 62.06 82 SER A O 1
ATOM 622 N N . THR A 1 83 ? -19.235 13.064 31.543 1.00 53.50 83 THR A N 1
ATOM 623 C CA . THR A 1 83 ? -19.835 14.396 31.681 1.00 53.50 83 THR A CA 1
ATOM 624 C C . THR A 1 83 ? -20.861 14.596 30.575 1.00 53.50 83 THR A C 1
ATOM 626 O O . THR A 1 83 ? -20.619 15.325 29.624 1.00 53.50 83 THR A O 1
ATOM 629 N N . GLY A 1 84 ? -21.993 13.890 30.647 1.00 52.44 84 GLY A N 1
ATOM 630 C CA . GLY A 1 84 ? -23.213 14.193 29.882 1.00 52.44 84 GLY A CA 1
ATOM 631 C C . GLY A 1 84 ? -23.120 14.188 28.348 1.00 52.44 84 GLY A C 1
ATOM 632 O O . GLY A 1 84 ? -24.144 14.349 27.693 1.00 52.44 84 GLY A O 1
ATOM 633 N N . LEU A 1 85 ? -21.949 13.954 27.746 1.00 52.62 85 LEU A N 1
ATOM 634 C CA . LEU A 1 85 ? -21.754 13.847 26.301 1.00 52.62 85 LEU A CA 1
ATOM 635 C C . LEU A 1 85 ? -22.205 12.463 25.817 1.00 52.62 85 LEU A C 1
ATOM 637 O O . LEU A 1 85 ? -21.495 11.760 25.099 1.00 52.62 85 LEU A O 1
ATOM 641 N N . ALA A 1 86 ? -23.387 12.022 26.239 1.00 54.94 86 ALA A N 1
ATOM 642 C CA . ALA A 1 86 ? -24.097 10.925 25.610 1.00 54.94 86 ALA A CA 1
ATOM 643 C C . ALA A 1 86 ? -24.570 11.414 24.234 1.00 54.94 86 ALA A C 1
ATOM 645 O O . ALA A 1 86 ? -25.751 11.643 24.003 1.00 54.94 86 ALA A O 1
ATOM 646 N N . GLN A 1 87 ? -23.623 11.626 23.312 1.00 61.06 87 GLN A N 1
ATOM 647 C CA . GLN A 1 87 ? -23.943 11.662 21.896 1.00 61.06 87 GLN A CA 1
ATOM 648 C C . GLN A 1 87 ? -24.680 10.353 21.627 1.00 61.06 87 GLN A C 1
ATOM 650 O O . GLN A 1 87 ? -24.109 9.286 21.878 1.00 61.06 87 GLN A O 1
ATOM 655 N N . SER A 1 88 ? -25.939 10.445 21.205 1.00 69.56 88 SER A N 1
ATOM 656 C CA . SER A 1 88 ? -26.765 9.302 20.842 1.00 69.56 88 SER A CA 1
ATOM 657 C C . SER A 1 88 ? -26.062 8.551 19.719 1.00 69.56 88 SER A C 1
ATOM 659 O O . SER A 1 88 ? -26.099 8.940 18.552 1.00 69.56 88 SER A O 1
ATOM 661 N N . VAL A 1 89 ? -25.326 7.504 20.093 1.00 76.69 89 VAL A N 1
ATOM 662 C CA . VAL A 1 89 ? -24.720 6.590 19.134 1.00 76.69 89 VAL A CA 1
ATOM 663 C C . VAL A 1 89 ? -25.883 5.977 18.351 1.00 76.69 89 VAL A C 1
ATOM 665 O O . VAL A 1 89 ? -26.803 5.463 18.986 1.00 76.69 89 VAL A O 1
ATOM 668 N N . PRO A 1 90 ? -25.893 6.066 17.008 1.00 86.94 90 PRO A N 1
ATOM 669 C CA . PRO A 1 90 ? -26.951 5.477 16.199 1.00 86.94 90 PRO A CA 1
ATOM 670 C C . PRO A 1 90 ? -27.192 4.013 16.567 1.00 86.94 90 PRO A C 1
ATOM 672 O O . PRO A 1 90 ? -26.232 3.267 16.769 1.00 86.94 90 PRO A O 1
ATOM 675 N N . GLU A 1 91 ? -28.457 3.592 16.583 1.00 85.31 91 GLU A N 1
ATOM 676 C CA . GLU A 1 91 ? -28.854 2.242 17.009 1.00 85.31 91 GLU A CA 1
ATOM 677 C C . GLU A 1 91 ? -28.115 1.141 16.234 1.00 85.31 91 GLU A C 1
ATOM 679 O O . GLU A 1 91 ? -27.642 0.171 16.816 1.00 85.31 91 GLU A O 1
ATOM 684 N N . ALA A 1 92 ? -27.890 1.342 14.933 1.00 89.19 92 ALA A N 1
ATOM 685 C CA . ALA A 1 92 ? -27.125 0.410 14.105 1.00 89.19 92 ALA A CA 1
ATOM 686 C C . ALA A 1 92 ? -25.681 0.188 14.606 1.00 89.19 92 ALA A C 1
ATOM 688 O O . ALA A 1 92 ? -25.145 -0.914 14.503 1.00 89.19 92 ALA A O 1
ATOM 689 N N . LEU A 1 93 ? -25.035 1.220 15.162 1.00 86.94 93 LEU A N 1
ATOM 690 C CA . LEU A 1 93 ? -23.688 1.101 15.729 1.00 86.94 93 LEU A CA 1
ATOM 691 C C . LEU A 1 93 ? -23.708 0.479 17.128 1.00 86.94 93 LEU A C 1
ATOM 693 O O . LEU A 1 93 ? -22.741 -0.185 17.498 1.00 86.94 93 LEU A O 1
ATOM 697 N N . LEU A 1 94 ? -24.790 0.670 17.889 1.00 87.44 94 LEU A N 1
ATOM 698 C CA . LEU A 1 94 ? -24.993 -0.018 19.165 1.00 87.44 94 LEU A CA 1
ATOM 699 C C . LEU A 1 94 ? -25.185 -1.519 18.952 1.00 87.44 94 LEU A C 1
ATOM 701 O O . LEU A 1 94 ? -24.509 -2.303 19.615 1.00 87.44 94 LEU A O 1
ATOM 705 N N . GLN A 1 95 ? -26.013 -1.911 17.983 1.00 90.94 95 GLN A N 1
ATOM 706 C CA . GLN A 1 95 ? -26.192 -3.311 17.588 1.00 90.94 95 GLN A CA 1
ATOM 707 C C . GLN A 1 95 ? -24.866 -3.930 17.143 1.00 90.94 95 GLN A C 1
ATOM 709 O O . GLN A 1 95 ? -24.445 -4.946 17.687 1.00 90.94 95 GLN A O 1
ATOM 714 N N . LEU A 1 96 ? -24.125 -3.255 16.256 1.00 90.25 96 LEU A N 1
ATOM 715 C CA . LEU A 1 96 ? -22.803 -3.723 15.834 1.00 90.25 96 LEU A CA 1
ATOM 716 C C . LEU A 1 96 ? -21.833 -3.874 17.016 1.00 90.25 96 LEU A C 1
ATOM 718 O O . LEU A 1 96 ? -21.050 -4.824 17.062 1.00 90.25 96 LEU A O 1
ATOM 722 N N . ALA A 1 97 ? -21.855 -2.932 17.961 1.00 88.19 97 ALA A N 1
ATOM 723 C CA . ALA A 1 97 ? -21.002 -2.996 19.136 1.00 88.19 97 ALA A CA 1
ATOM 724 C C . ALA A 1 97 ? -21.369 -4.174 20.045 1.00 88.19 97 ALA A C 1
ATOM 726 O O . ALA A 1 97 ? -20.466 -4.833 20.554 1.00 88.19 97 ALA A O 1
ATOM 727 N N . GLN A 1 98 ? -22.656 -4.477 20.205 1.00 88.88 98 GLN A N 1
ATOM 728 C CA . GLN A 1 98 ? -23.118 -5.650 20.946 1.00 88.88 98 GLN A CA 1
ATOM 729 C C . GLN A 1 98 ? -22.687 -6.945 20.247 1.00 88.88 98 GLN A C 1
ATOM 731 O O . GLN A 1 98 ? -22.038 -7.783 20.871 1.00 88.88 98 GLN A O 1
ATOM 736 N N . ASP A 1 99 ? -22.927 -7.057 18.939 1.00 92.75 99 ASP A N 1
ATOM 737 C CA . ASP A 1 99 ? -22.596 -8.244 18.140 1.00 92.75 99 ASP A CA 1
ATOM 738 C C . ASP A 1 99 ? -21.093 -8.553 18.122 1.00 92.75 99 ASP A C 1
ATOM 740 O O . ASP A 1 99 ? -20.672 -9.711 18.092 1.00 92.75 99 ASP A O 1
ATOM 744 N N . LYS A 1 100 ? -20.259 -7.508 18.106 1.00 89.56 100 LYS A N 1
ATOM 745 C CA . LYS A 1 100 ? -18.794 -7.630 18.054 1.00 89.56 100 LYS A CA 1
ATOM 746 C C . LYS A 1 100 ? -18.117 -7.531 19.420 1.00 89.56 100 LYS A C 1
ATOM 748 O O . LYS A 1 100 ? -16.896 -7.666 19.488 1.00 89.56 100 LYS A O 1
ATOM 753 N N . GLY A 1 101 ? -18.868 -7.275 20.491 1.00 88.56 101 GLY A N 1
ATOM 754 C CA . GLY A 1 101 ? -18.312 -7.029 21.824 1.00 88.56 101 GLY A CA 1
ATOM 755 C C . GLY A 1 101 ? -17.437 -5.768 21.905 1.00 88.56 101 GLY A C 1
ATOM 756 O O . GLY A 1 101 ? -16.462 -5.724 22.661 1.00 88.56 101 GLY A O 1
ATOM 757 N N . TYR A 1 102 ? -17.736 -4.740 21.106 1.00 88.81 102 TYR A N 1
ATOM 758 C CA . TYR A 1 102 ? -17.015 -3.469 21.137 1.00 88.81 102 TYR A CA 1
ATOM 759 C C . TYR A 1 102 ? -17.437 -2.606 22.321 1.00 88.81 102 TYR A C 1
ATOM 761 O O . TYR A 1 102 ? -18.600 -2.541 22.714 1.00 88.81 102 TYR A O 1
ATOM 769 N N . ARG A 1 103 ? -16.465 -1.879 22.878 1.00 84.88 103 ARG A N 1
ATOM 770 C CA . ARG A 1 103 ? -16.726 -0.911 23.943 1.00 84.88 103 ARG A CA 1
ATOM 771 C C . ARG A 1 103 ? -17.320 0.365 23.356 1.00 84.88 103 ARG A C 1
ATOM 773 O O . ARG A 1 103 ? -16.726 0.978 22.471 1.00 84.88 103 ARG A O 1
ATOM 780 N N . VAL A 1 104 ? -18.451 0.795 23.904 1.00 83.88 104 VAL A N 1
ATOM 781 C CA . VAL A 1 104 ? -19.114 2.052 23.538 1.00 83.88 104 VAL A CA 1
ATOM 782 C C . VAL A 1 104 ? -18.673 3.162 24.490 1.00 83.88 104 VAL A C 1
ATOM 784 O O . VAL A 1 104 ? -18.584 2.969 25.704 1.00 83.88 104 VAL A O 1
ATOM 787 N N . ALA A 1 105 ? -18.381 4.340 23.941 1.00 79.94 105 ALA A N 1
ATOM 788 C CA . ALA A 1 105 ? -17.988 5.498 24.733 1.00 79.94 105 ALA A CA 1
ATOM 789 C C . ALA A 1 105 ? -19.109 5.943 25.686 1.00 79.94 105 ALA A C 1
ATOM 791 O O . ALA A 1 105 ? -20.231 6.193 25.253 1.00 79.94 105 ALA A O 1
ATOM 792 N N . GLY A 1 106 ? -18.786 6.093 26.972 1.00 70.75 106 GLY A N 1
ATOM 793 C CA . GLY A 1 106 ? -19.700 6.624 27.989 1.00 70.75 106 GLY A CA 1
ATOM 794 C C . GLY A 1 106 ? -20.759 5.650 28.524 1.00 70.75 106 GLY A C 1
ATOM 795 O O . GLY A 1 106 ? -21.524 6.055 29.393 1.00 70.75 106 GLY A O 1
ATOM 796 N N . VAL A 1 107 ? -20.792 4.395 28.053 1.00 67.19 107 VAL A N 1
ATOM 797 C CA . VAL A 1 107 ? -21.812 3.379 28.413 1.00 67.19 107 VAL A CA 1
ATOM 798 C C . VAL A 1 107 ? -21.243 2.272 29.329 1.00 67.19 107 VAL A C 1
ATOM 800 O O . VAL A 1 107 ? -21.917 1.299 29.635 1.00 67.19 107 VAL A O 1
ATOM 803 N N . GLY A 1 108 ? -19.999 2.401 29.807 1.00 63.50 108 GLY A N 1
ATOM 804 C CA . GLY A 1 108 ? -19.350 1.398 30.663 1.00 63.50 108 GLY A CA 1
ATOM 805 C C . GLY A 1 108 ? -18.846 1.963 31.989 1.00 63.50 108 GLY A C 1
ATOM 806 O O . GLY A 1 108 ? -18.236 3.029 32.010 1.00 63.50 108 GLY A O 1
ATOM 807 N N . GLU A 1 109 ? -19.040 1.215 33.078 1.00 61.06 109 GLU A N 1
ATOM 808 C CA . GLU A 1 109 ? -18.529 1.570 34.413 1.00 61.06 109 GLU A CA 1
ATOM 809 C C . GLU A 1 109 ? -16.995 1.459 34.501 1.00 61.06 109 GLU A C 1
ATOM 811 O O . GLU A 1 109 ? -16.340 2.231 35.202 1.00 61.06 109 GLU A O 1
ATOM 816 N N . ALA A 1 110 ? -16.396 0.528 33.747 1.00 76.19 110 ALA A N 1
ATOM 817 C CA . ALA A 1 110 ? -14.961 0.259 33.775 1.00 76.19 110 ALA A CA 1
ATOM 818 C C . ALA A 1 110 ? -14.214 0.914 32.602 1.00 76.19 110 ALA A C 1
ATOM 820 O O . ALA A 1 110 ? -14.434 0.580 31.429 1.00 76.19 110 ALA A O 1
ATOM 821 N N . LYS A 1 111 ? -13.252 1.787 32.927 1.00 82.25 111 LYS A N 1
ATOM 822 C CA . LYS A 1 111 ? -12.355 2.419 31.947 1.00 82.25 111 LYS A CA 1
ATOM 823 C C . LYS A 1 111 ? -11.578 1.364 31.141 1.00 82.25 111 LYS A C 1
ATOM 825 O O . LYS A 1 111 ? -11.156 0.352 31.707 1.00 82.25 111 LYS A O 1
ATOM 830 N N . PRO A 1 112 ? -11.365 1.572 29.829 1.00 86.94 112 PRO A N 1
ATOM 831 C CA . PRO A 1 112 ? -10.498 0.707 29.037 1.00 86.94 112 PRO A CA 1
ATOM 832 C C . PRO A 1 112 ? -9.067 0.623 29.604 1.00 86.94 112 PRO A C 1
ATOM 834 O O . PRO A 1 112 ? -8.549 1.629 30.092 1.00 86.94 112 PRO A O 1
ATOM 837 N N . PRO A 1 113 ? -8.379 -0.528 29.480 1.00 88.69 113 PRO A N 1
ATOM 838 C CA . PRO A 1 113 ? -7.049 -0.722 30.070 1.00 88.69 113 PRO A CA 1
ATOM 839 C C . PRO A 1 113 ? -5.983 0.207 29.472 1.00 88.69 113 PRO A C 1
ATOM 841 O O . PRO A 1 113 ? -5.035 0.591 30.154 1.00 88.69 113 PRO A O 1
ATOM 844 N N . TRP A 1 114 ? -6.149 0.626 28.214 1.00 90.88 114 TRP A N 1
ATOM 845 C CA . TRP A 1 114 ? -5.234 1.558 27.553 1.00 90.88 114 TRP A CA 1
ATOM 846 C C . TRP A 1 114 ? -5.263 2.970 28.157 1.00 90.88 114 TRP A C 1
ATOM 848 O O . TRP A 1 114 ? -4.286 3.698 28.020 1.00 90.88 114 TRP A O 1
ATOM 858 N N . CYS A 1 115 ? -6.320 3.343 28.888 1.00 89.69 115 CYS A N 1
ATOM 859 C CA . CYS A 1 115 ? -6.390 4.625 29.595 1.00 89.69 115 CYS A CA 1
ATOM 860 C C . CYS A 1 115 ? -5.376 4.728 30.747 1.00 89.69 115 CYS A C 1
ATOM 862 O O . CYS A 1 115 ? -4.992 5.833 31.120 1.00 89.69 115 CYS A O 1
ATOM 864 N N . SER A 1 116 ? -4.951 3.593 31.313 1.00 90.25 116 SER A N 1
ATOM 865 C CA . SER A 1 116 ? -4.007 3.527 32.439 1.00 90.25 116 SER A CA 1
ATOM 866 C C . SER A 1 116 ? -2.557 3.286 32.002 1.00 90.25 116 SER A C 1
ATOM 868 O O . SER A 1 116 ? -1.665 3.199 32.844 1.00 90.25 116 SER A O 1
ATOM 870 N N . GLN A 1 117 ? -2.300 3.155 30.699 1.00 89.44 117 GLN A N 1
ATOM 871 C CA . GLN A 1 117 ? -0.956 2.932 30.173 1.00 89.44 117 GLN A CA 1
ATOM 872 C C . GLN A 1 117 ? -0.130 4.223 30.177 1.00 89.44 117 GLN A C 1
ATOM 874 O O . GLN A 1 117 ? -0.661 5.327 30.066 1.00 89.44 117 GLN A O 1
ATOM 879 N N . ARG A 1 118 ? 1.203 4.086 30.243 1.00 88.19 118 ARG A N 1
ATOM 880 C CA . ARG A 1 118 ? 2.140 5.227 30.235 1.00 88.19 118 ARG A CA 1
ATOM 881 C C . ARG A 1 118 ? 1.957 6.139 29.017 1.00 88.19 118 ARG A C 1
ATOM 883 O O . ARG A 1 118 ? 2.162 7.348 29.135 1.00 88.19 118 ARG A O 1
ATOM 890 N N . PHE A 1 119 ? 1.576 5.541 27.888 1.00 86.12 119 PHE A N 1
ATOM 891 C CA . PHE A 1 119 ? 1.206 6.205 26.646 1.00 86.12 119 PHE A CA 1
ATOM 892 C C . PHE A 1 119 ? -0.160 5.660 26.193 1.00 86.12 119 PHE A C 1
ATOM 894 O O . PHE A 1 119 ? -0.209 4.549 25.662 1.00 86.12 119 PHE A O 1
ATOM 901 N N . PRO A 1 120 ? -1.267 6.391 26.422 1.00 87.50 120 PRO A N 1
ATOM 902 C CA . PRO A 1 120 ? -2.612 5.906 26.125 1.00 87.50 120 PRO A CA 1
ATOM 903 C C . PRO A 1 120 ? -2.904 5.995 24.620 1.00 87.50 120 PRO A C 1
ATOM 905 O O . PRO A 1 120 ? -3.516 6.947 24.142 1.00 87.50 120 PRO A O 1
ATOM 908 N N . LEU A 1 121 ? -2.432 5.003 23.862 1.00 91.56 121 LEU A N 1
ATOM 909 C CA . LEU A 1 121 ? -2.628 4.912 22.414 1.00 91.56 121 LEU A CA 1
ATOM 910 C C . LEU A 1 121 ? -3.841 4.039 22.090 1.00 91.56 121 LEU A C 1
ATOM 912 O O . LEU A 1 121 ? -3.762 2.809 22.120 1.00 91.56 121 LEU A O 1
ATOM 916 N N . VAL A 1 122 ? -4.954 4.675 21.715 1.00 92.25 122 VAL A N 1
ATOM 917 C CA . VAL A 1 122 ? -6.206 3.954 21.428 1.00 92.25 122 VAL A CA 1
ATOM 918 C C . VAL A 1 122 ? -6.053 2.976 20.261 1.00 92.25 122 VAL A C 1
ATOM 920 O O . VAL A 1 122 ? -6.587 1.871 20.297 1.00 92.25 122 VAL A O 1
ATOM 923 N N . TYR A 1 123 ? -5.288 3.354 19.233 1.00 89.81 123 TYR A N 1
ATOM 924 C CA . TYR A 1 123 ? -5.176 2.559 18.011 1.00 89.81 123 TYR A CA 1
ATOM 925 C C . TYR A 1 123 ? -4.400 1.260 18.241 1.00 89.81 123 TYR A C 1
ATOM 927 O O . TYR A 1 123 ? -4.849 0.210 17.795 1.00 89.81 123 TYR A O 1
ATOM 935 N N . SER A 1 124 ? -3.310 1.301 19.015 1.00 89.75 124 SER A N 1
ATOM 936 C CA . SER A 1 124 ? -2.556 0.097 19.383 1.00 89.75 124 SER A CA 1
ATOM 937 C C . SER A 1 124 ? -3.427 -0.900 20.152 1.00 89.75 124 SER A C 1
ATOM 939 O O . SER A 1 124 ? -3.369 -2.097 19.889 1.00 89.75 124 SER A O 1
ATOM 941 N N . TYR A 1 125 ? -4.285 -0.407 21.054 1.00 91.31 125 TYR A N 1
ATOM 942 C CA . TYR A 1 125 ? -5.258 -1.246 21.754 1.00 91.31 125 TYR A CA 1
ATOM 943 C C . TYR A 1 125 ? -6.296 -1.849 20.805 1.00 91.31 125 TYR A C 1
ATOM 945 O O . TYR A 1 125 ? -6.571 -3.037 20.898 1.00 91.31 125 TYR A O 1
ATOM 953 N N . ILE A 1 126 ? -6.856 -1.063 19.878 1.00 91.75 126 ILE A N 1
ATOM 954 C CA . ILE A 1 126 ? -7.838 -1.564 18.903 1.00 91.75 126 ILE A CA 1
ATOM 955 C C . ILE A 1 126 ? -7.223 -2.648 18.011 1.00 91.75 126 ILE A C 1
ATOM 957 O O . ILE A 1 126 ? -7.837 -3.693 17.792 1.00 91.75 126 ILE A O 1
ATOM 961 N N . GLN A 1 127 ? -6.008 -2.405 17.516 1.00 91.31 127 GLN A N 1
ATOM 962 C CA . GLN A 1 127 ? -5.282 -3.336 16.659 1.00 91.31 127 GLN A CA 1
ATOM 963 C C . GLN A 1 127 ? -5.062 -4.688 17.342 1.00 91.31 127 GLN A C 1
ATOM 965 O O . GLN A 1 127 ? -5.271 -5.724 16.714 1.00 91.31 127 GLN A O 1
ATOM 970 N N . ASP A 1 128 ? -4.686 -4.678 18.619 1.00 90.06 128 ASP A N 1
ATOM 971 C CA . ASP A 1 128 ? -4.451 -5.893 19.396 1.00 90.06 128 ASP A CA 1
ATOM 972 C C . ASP A 1 128 ? -5.769 -6.561 19.823 1.00 90.06 128 ASP A C 1
ATOM 974 O O . ASP A 1 128 ? -6.018 -7.714 19.476 1.00 90.06 128 ASP A O 1
ATOM 978 N N . ALA A 1 129 ? -6.652 -5.822 20.503 1.00 89.50 129 ALA A N 1
ATOM 979 C CA . ALA A 1 129 ? -7.847 -6.362 21.152 1.00 89.50 129 ALA A CA 1
ATOM 980 C C . ALA A 1 129 ? -8.965 -6.763 20.179 1.00 89.50 129 ALA A C 1
ATOM 982 O O . ALA A 1 129 ? -9.703 -7.703 20.463 1.00 89.50 129 ALA A O 1
ATOM 983 N N . TYR A 1 130 ? -9.122 -6.050 19.059 1.00 90.12 130 TYR A N 1
ATOM 984 C CA . TYR A 1 130 ? -10.254 -6.261 18.148 1.00 90.12 130 TYR A CA 1
ATOM 985 C C . TYR A 1 130 ? -9.851 -6.796 16.782 1.00 90.12 130 TYR A C 1
ATOM 987 O O . TYR A 1 130 ? -10.645 -7.487 16.147 1.00 90.12 130 TYR A O 1
ATOM 995 N N . TRP A 1 131 ? -8.658 -6.458 16.293 1.00 89.81 131 TRP A N 1
ATOM 996 C CA . TRP A 1 131 ? -8.239 -6.847 14.944 1.00 89.81 131 TRP A CA 1
ATOM 997 C C . TRP A 1 131 ? -7.219 -7.982 14.928 1.00 89.81 131 TRP A C 1
ATOM 999 O O . TRP A 1 131 ? -6.948 -8.511 13.852 1.00 89.81 131 TRP A O 1
ATOM 1009 N N . ASN A 1 132 ? -6.669 -8.362 16.086 1.00 89.75 132 ASN A N 1
ATOM 1010 C CA . ASN A 1 132 ? -5.606 -9.357 16.217 1.00 89.75 132 ASN A CA 1
ATOM 1011 C C . ASN A 1 132 ? -4.411 -9.090 15.275 1.00 89.75 132 ASN A C 1
ATOM 1013 O O . ASN A 1 132 ? -3.871 -9.990 14.631 1.00 89.75 132 ASN A O 1
ATOM 1017 N N . VAL A 1 133 ? -4.018 -7.823 15.153 1.00 90.25 133 VAL A N 1
ATOM 1018 C CA . VAL A 1 133 ? -2.883 -7.396 14.332 1.00 90.25 133 VAL A CA 1
ATOM 1019 C C . VAL A 1 133 ? -1.602 -7.513 15.154 1.00 90.25 133 VAL A C 1
ATOM 1021 O O . VAL A 1 133 ? -1.532 -7.056 16.291 1.00 90.25 133 VAL A O 1
ATOM 1024 N N . GLY A 1 134 ? -0.569 -8.116 14.576 1.00 89.56 134 GLY A N 1
ATOM 1025 C CA . GLY A 1 134 ? 0.730 -8.270 15.219 1.00 89.56 134 GLY A CA 1
ATOM 1026 C C . GLY A 1 134 ? 1.697 -9.059 14.349 1.00 89.56 134 GLY A C 1
ATOM 1027 O O . GLY A 1 134 ? 1.314 -9.584 13.303 1.00 89.56 134 GLY A O 1
ATOM 1028 N N . PHE A 1 135 ? 2.951 -9.155 14.791 1.00 92.50 135 PHE A N 1
ATOM 1029 C CA . PHE A 1 135 ? 3.985 -9.888 14.064 1.00 92.50 135 PHE A CA 1
ATOM 1030 C C . PHE A 1 135 ? 3.584 -11.358 13.879 1.00 92.50 135 PHE A C 1
ATOM 1032 O O . PHE A 1 135 ? 3.358 -12.069 14.856 1.00 92.50 135 PHE A O 1
ATOM 1039 N N . LEU A 1 136 ? 3.464 -11.785 12.621 1.00 90.44 136 LEU A N 1
ATOM 1040 C CA . LEU A 1 136 ? 3.100 -13.132 12.166 1.00 90.44 136 LEU A CA 1
ATOM 1041 C C . LEU A 1 136 ? 1.740 -13.674 12.640 1.00 90.44 136 LEU A C 1
ATOM 1043 O O . LEU A 1 136 ? 1.398 -14.809 12.320 1.00 90.44 136 LEU A O 1
ATOM 1047 N N . ARG A 1 137 ? 0.912 -12.877 13.325 1.00 88.69 137 ARG A N 1
ATOM 1048 C CA . ARG A 1 137 ? -0.386 -13.336 13.855 1.00 88.69 137 ARG A CA 1
ATOM 1049 C C . ARG A 1 137 ? -1.396 -13.727 12.773 1.00 88.69 137 ARG A C 1
ATOM 1051 O O . ARG A 1 137 ? -2.322 -14.474 13.051 1.00 88.69 137 ARG A O 1
ATOM 1058 N N . TYR A 1 138 ? -1.213 -13.237 11.548 1.00 90.31 138 TYR A N 1
ATOM 1059 C CA . TYR A 1 138 ? -2.089 -13.528 10.409 1.00 90.31 138 TYR A CA 1
ATOM 1060 C C . TYR A 1 138 ? -1.675 -14.771 9.598 1.00 90.31 138 TYR A C 1
ATOM 1062 O O . TYR A 1 138 ? -2.372 -15.159 8.660 1.00 90.31 138 TYR A O 1
ATOM 1070 N N . PHE A 1 139 ? -0.538 -15.400 9.918 1.00 90.75 139 PHE A N 1
ATOM 1071 C CA . PHE A 1 139 ? 0.008 -16.531 9.158 1.00 90.75 139 PHE A CA 1
ATOM 1072 C C . PHE A 1 139 ? -0.691 -17.842 9.540 1.00 90.75 139 PHE A C 1
ATOM 1074 O O . PHE A 1 139 ? -0.108 -18.742 10.139 1.00 90.75 139 PHE A O 1
ATOM 1081 N N . GLU A 1 140 ? -1.964 -17.950 9.169 1.00 91.44 140 GLU A N 1
ATOM 1082 C CA . GLU A 1 140 ? -2.785 -19.145 9.344 1.00 91.44 140 GLU A CA 1
ATOM 1083 C C . GLU A 1 140 ? -3.125 -19.780 7.989 1.00 91.44 140 GLU A C 1
ATOM 1085 O O . GLU A 1 140 ? -3.368 -19.086 7.001 1.00 91.44 140 GLU A O 1
ATOM 1090 N N . LEU A 1 141 ? -3.251 -21.111 7.941 1.00 91.00 141 LEU A N 1
ATOM 1091 C CA . LEU A 1 141 ? -3.611 -21.836 6.709 1.00 91.00 141 LEU A CA 1
ATOM 1092 C C . LEU A 1 141 ? -4.977 -21.416 6.145 1.00 91.00 141 LEU A C 1
ATOM 1094 O O . LEU A 1 141 ? -5.198 -21.444 4.938 1.00 91.00 141 LEU A O 1
ATOM 1098 N N . ARG A 1 142 ? -5.896 -20.973 7.009 1.00 91.50 142 ARG A N 1
ATOM 1099 C CA . ARG A 1 142 ? -7.214 -20.468 6.597 1.00 91.50 142 ARG A CA 1
ATOM 1100 C C . ARG A 1 142 ? -7.119 -19.193 5.753 1.00 91.50 142 ARG A C 1
ATOM 1102 O O . ARG A 1 142 ? -8.040 -18.902 5.000 1.00 91.50 142 ARG A O 1
ATOM 1109 N N . GLN A 1 143 ? -6.011 -18.457 5.854 1.00 90.75 143 GLN A N 1
ATOM 1110 C CA . GLN A 1 143 ? -5.802 -17.184 5.167 1.00 90.75 143 GLN A CA 1
ATOM 1111 C C . GLN A 1 143 ? -5.128 -17.334 3.798 1.00 90.75 143 GLN A C 1
ATOM 1113 O O . GLN A 1 143 ? -4.941 -16.328 3.117 1.00 90.75 143 GLN A O 1
ATOM 1118 N N . ILE A 1 144 ? -4.799 -18.556 3.351 1.00 92.75 144 ILE A N 1
ATOM 1119 C CA . ILE A 1 144 ? -4.150 -18.810 2.049 1.00 92.75 144 ILE A CA 1
ATOM 1120 C C . ILE A 1 144 ? -4.811 -18.044 0.884 1.00 92.75 144 ILE A C 1
ATOM 1122 O O . ILE A 1 144 ? -4.071 -17.427 0.117 1.00 92.75 144 ILE A O 1
ATOM 1126 N N . PRO A 1 145 ? -6.154 -17.977 0.750 1.00 91.81 145 PRO A N 1
ATOM 1127 C CA . PRO A 1 145 ? -6.781 -17.197 -0.320 1.00 91.81 145 PRO A CA 1
ATOM 1128 C C . PRO A 1 145 ? -6.384 -15.711 -0.318 1.00 91.81 145 PRO A C 1
ATOM 1130 O O . PRO A 1 145 ? -6.142 -15.135 -1.376 1.00 91.81 145 PRO A O 1
ATOM 1133 N N . ASN A 1 146 ? -6.240 -15.100 0.862 1.00 91.94 146 ASN A N 1
ATOM 1134 C CA . ASN A 1 146 ? -5.827 -13.701 0.999 1.00 91.94 146 ASN A CA 1
ATOM 1135 C C . ASN A 1 146 ? -4.351 -13.501 0.627 1.00 91.94 146 ASN A C 1
ATOM 1137 O O . ASN A 1 146 ? -3.999 -12.498 0.006 1.00 91.94 146 ASN A O 1
ATOM 1141 N N . PHE A 1 147 ? -3.488 -14.472 0.941 1.00 93.19 147 PHE A N 1
ATOM 1142 C CA . PHE A 1 147 ? -2.095 -14.463 0.485 1.00 93.19 147 PHE A CA 1
ATOM 1143 C C . PHE A 1 147 ? -1.993 -14.583 -1.039 1.00 93.19 147 PHE A C 1
ATOM 1145 O O . PHE A 1 147 ? -1.199 -13.869 -1.648 1.00 93.19 147 PHE A O 1
ATOM 1152 N N . LEU A 1 148 ? -2.816 -15.433 -1.662 1.00 92.31 148 LEU A N 1
ATOM 1153 C CA . LEU A 1 148 ? -2.871 -15.568 -3.121 1.00 92.31 148 LEU A CA 1
ATOM 1154 C C . LEU A 1 148 ? -3.340 -14.275 -3.794 1.00 92.31 148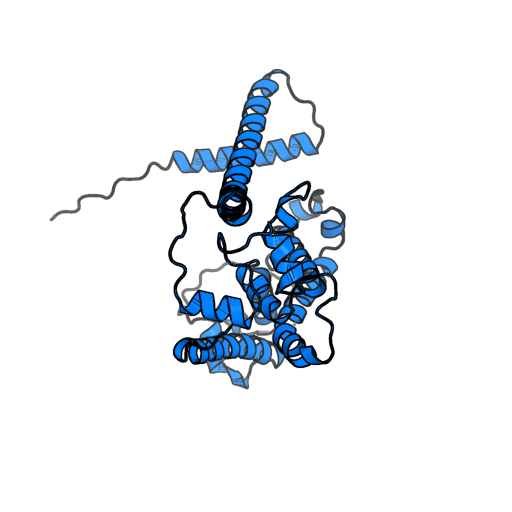 LEU A C 1
ATOM 1156 O O . LEU A 1 148 ? -2.789 -13.892 -4.823 1.00 92.31 148 LEU A O 1
ATOM 1160 N N . LEU A 1 149 ? -4.305 -13.572 -3.195 1.00 90.06 149 LEU A N 1
ATOM 1161 C CA . LEU A 1 149 ? -4.784 -12.291 -3.712 1.00 90.06 149 LEU A CA 1
ATOM 1162 C C . LEU A 1 149 ? -3.703 -11.197 -3.656 1.00 90.06 149 LEU A C 1
ATOM 1164 O O . LEU A 1 149 ? -3.583 -10.397 -4.582 1.00 90.06 149 LEU A O 1
ATOM 1168 N N . ALA A 1 150 ? -2.897 -11.167 -2.592 1.00 92.94 150 ALA A N 1
ATOM 1169 C CA . ALA A 1 150 ? -1.809 -10.198 -2.443 1.00 92.94 150 ALA A CA 1
ATOM 1170 C C . ALA A 1 150 ? -0.541 -10.560 -3.240 1.00 92.94 150 ALA A C 1
ATOM 1172 O O . ALA A 1 150 ? 0.320 -9.701 -3.454 1.00 92.94 150 ALA A O 1
ATOM 1173 N N . LEU A 1 151 ? -0.421 -11.815 -3.687 1.00 93.88 151 LEU A N 1
ATOM 1174 C CA . LEU A 1 151 ? 0.777 -12.368 -4.316 1.00 93.88 151 LEU A CA 1
ATOM 1175 C C . LEU A 1 151 ? 1.311 -11.546 -5.506 1.00 93.88 151 LEU A C 1
ATOM 1177 O O . LEU A 1 151 ? 2.516 -11.300 -5.544 1.00 93.88 151 LEU A O 1
ATOM 1181 N N . PRO A 1 152 ? 0.492 -11.071 -6.468 1.00 93.56 152 PRO A N 1
ATOM 1182 C CA . PRO A 1 152 ? 1.020 -10.333 -7.616 1.00 93.56 152 PRO A CA 1
ATOM 1183 C C . PRO A 1 152 ? 1.753 -9.051 -7.205 1.00 93.56 152 PRO A C 1
ATOM 1185 O O . PRO A 1 152 ? 2.823 -8.743 -7.730 1.00 93.56 152 PRO A O 1
ATOM 1188 N N . VAL A 1 153 ? 1.213 -8.322 -6.224 1.00 95.00 153 VAL A N 1
ATOM 1189 C CA . VAL A 1 153 ? 1.804 -7.063 -5.755 1.00 95.00 153 VAL A CA 1
ATOM 1190 C C . VAL A 1 153 ? 3.029 -7.312 -4.887 1.00 95.00 153 VAL A C 1
ATOM 1192 O O . VAL A 1 153 ? 4.030 -6.612 -5.043 1.00 95.00 153 VAL A O 1
ATOM 1195 N N . THR A 1 154 ? 3.000 -8.320 -4.010 1.00 95.75 154 THR A N 1
ATOM 1196 C CA . THR A 1 154 ? 4.178 -8.661 -3.198 1.00 95.75 154 THR A CA 1
ATOM 1197 C C . THR A 1 154 ? 5.340 -9.129 -4.067 1.00 95.75 154 THR A C 1
ATOM 1199 O O . THR A 1 154 ? 6.468 -8.689 -3.840 1.00 95.75 154 THR A O 1
ATOM 1202 N N . LEU A 1 155 ? 5.082 -9.938 -5.100 1.00 96.38 155 LEU A N 1
ATOM 1203 C CA . LEU A 1 155 ? 6.098 -10.356 -6.067 1.00 96.38 155 LEU A CA 1
ATOM 1204 C C . LEU A 1 155 ? 6.654 -9.174 -6.864 1.00 96.38 155 LEU A C 1
ATOM 1206 O O . LEU A 1 155 ? 7.873 -9.029 -6.938 1.00 96.38 155 LEU A O 1
ATOM 1210 N N . LEU A 1 156 ? 5.801 -8.300 -7.410 1.00 96.06 156 LEU A N 1
ATOM 1211 C CA . LEU A 1 156 ? 6.258 -7.133 -8.174 1.00 96.06 156 LEU A CA 1
ATOM 1212 C C . LEU A 1 156 ? 7.106 -6.183 -7.323 1.00 96.06 156 LEU A C 1
ATOM 1214 O O . LEU A 1 156 ? 8.180 -5.775 -7.756 1.00 96.06 156 LEU A O 1
ATOM 1218 N N . CYS A 1 157 ? 6.676 -5.862 -6.101 1.00 96.31 157 CYS A N 1
ATOM 1219 C CA . CYS A 1 157 ? 7.442 -4.995 -5.203 1.00 96.31 157 CYS A CA 1
ATOM 1220 C C . CYS A 1 157 ? 8.758 -5.645 -4.744 1.00 96.31 157 CYS A C 1
ATOM 1222 O O . CYS A 1 157 ? 9.778 -4.960 -4.656 1.00 96.31 157 CYS A O 1
ATOM 1224 N N . SER A 1 158 ? 8.762 -6.958 -4.490 1.00 97.19 158 SER A N 1
ATOM 1225 C CA . SER A 1 158 ? 9.986 -7.690 -4.129 1.00 97.19 158 SER A CA 1
ATOM 1226 C C . SER A 1 158 ? 10.971 -7.729 -5.296 1.00 97.19 158 SER A C 1
ATOM 1228 O O . SER A 1 158 ? 12.166 -7.508 -5.110 1.00 97.19 158 SER A O 1
ATOM 1230 N N . TRP A 1 159 ? 10.473 -7.952 -6.513 1.00 96.88 159 TRP A N 1
ATOM 1231 C CA . TRP A 1 159 ? 11.288 -7.950 -7.724 1.00 96.88 159 TRP A CA 1
ATOM 1232 C C . TRP A 1 159 ? 11.827 -6.551 -8.041 1.00 96.88 159 TRP A C 1
ATOM 1234 O O . TRP A 1 159 ? 12.996 -6.412 -8.403 1.00 96.88 159 TRP A O 1
ATOM 1244 N N . ALA A 1 160 ? 11.033 -5.504 -7.818 1.00 94.81 160 ALA A N 1
ATOM 1245 C CA . ALA A 1 160 ? 11.479 -4.120 -7.926 1.00 94.81 160 ALA A CA 1
ATOM 1246 C C . ALA A 1 160 ? 12.660 -3.832 -6.985 1.00 94.81 160 ALA A C 1
ATOM 1248 O O . ALA A 1 160 ? 13.689 -3.301 -7.413 1.00 94.81 160 ALA A O 1
ATOM 1249 N N . ALA A 1 161 ? 12.535 -4.235 -5.716 1.00 95.19 161 ALA A N 1
ATOM 1250 C CA . ALA A 1 161 ? 13.589 -4.087 -4.719 1.00 95.19 161 ALA A CA 1
ATOM 1251 C C . ALA A 1 161 ? 14.849 -4.870 -5.109 1.00 95.19 161 ALA A C 1
ATOM 1253 O O . ALA A 1 161 ? 15.942 -4.303 -5.130 1.00 95.19 161 ALA A O 1
ATOM 1254 N N . TRP A 1 162 ? 14.692 -6.140 -5.492 1.00 95.44 162 TRP A N 1
ATOM 1255 C CA . TRP A 1 162 ? 15.795 -6.989 -5.940 1.00 95.44 162 TRP A CA 1
ATOM 1256 C C . TRP A 1 162 ? 16.537 -6.374 -7.130 1.00 95.44 162 TRP A C 1
ATOM 1258 O O . TRP A 1 162 ? 17.748 -6.182 -7.071 1.00 95.44 162 TRP A O 1
ATOM 1268 N N . THR A 1 163 ? 15.807 -5.974 -8.173 1.00 92.62 163 THR A N 1
ATOM 1269 C CA . THR A 1 163 ? 16.377 -5.386 -9.394 1.00 92.62 163 THR A CA 1
ATOM 1270 C C . THR A 1 163 ? 17.196 -4.135 -9.081 1.00 92.62 163 THR A C 1
ATOM 1272 O O . THR A 1 163 ? 18.318 -3.987 -9.567 1.00 92.62 163 THR A O 1
ATOM 1275 N N . TYR A 1 164 ? 16.677 -3.253 -8.222 1.00 91.00 164 TYR A N 1
ATOM 1276 C CA . TYR A 1 164 ? 17.386 -2.034 -7.841 1.00 91.00 164 TYR A CA 1
ATOM 1277 C C . TYR A 1 164 ? 18.651 -2.327 -7.020 1.00 91.00 164 TYR A C 1
ATOM 1279 O O . TYR A 1 164 ? 19.716 -1.765 -7.295 1.00 91.00 164 TYR A O 1
ATOM 1287 N N . VAL A 1 165 ? 18.550 -3.212 -6.022 1.00 90.19 165 VAL A N 1
ATOM 1288 C CA . VAL A 1 165 ? 19.664 -3.570 -5.129 1.00 90.19 165 VAL A CA 1
ATOM 1289 C C . VAL A 1 165 ? 20.775 -4.275 -5.901 1.00 90.19 165 VAL A C 1
ATOM 1291 O O . VAL A 1 165 ? 21.944 -3.924 -5.739 1.00 90.19 165 VAL A O 1
ATOM 1294 N N . SER A 1 166 ? 20.432 -5.209 -6.791 1.00 88.19 166 SER A N 1
ATOM 1295 C CA . SER A 1 166 ? 21.404 -5.894 -7.646 1.00 88.19 166 SER A CA 1
ATOM 1296 C C . SER A 1 166 ? 22.089 -4.940 -8.629 1.00 88.19 166 SER A C 1
ATOM 1298 O O . SER A 1 166 ? 23.281 -5.089 -8.894 1.00 88.19 166 SER A O 1
ATOM 1300 N N . ALA A 1 167 ? 21.381 -3.928 -9.142 1.00 85.88 167 ALA A N 1
ATOM 1301 C CA . ALA A 1 167 ? 21.951 -2.945 -10.063 1.00 85.88 167 ALA A CA 1
ATOM 1302 C C . ALA A 1 167 ? 22.840 -1.890 -9.376 1.00 85.88 167 ALA A C 1
ATOM 1304 O O . ALA A 1 167 ? 23.754 -1.356 -10.018 1.00 85.88 167 ALA A O 1
ATOM 1305 N N . ASN A 1 168 ? 22.576 -1.573 -8.100 1.00 83.62 168 ASN A N 1
ATOM 1306 C CA . ASN A 1 168 ? 23.249 -0.514 -7.338 1.00 83.62 168 ASN A CA 1
ATOM 1307 C C . ASN A 1 168 ? 23.632 -0.942 -5.896 1.00 83.62 168 ASN A C 1
ATOM 1309 O O . ASN A 1 168 ? 23.286 -0.244 -4.935 1.00 83.62 168 ASN A O 1
ATOM 1313 N N . PRO A 1 169 ? 24.400 -2.031 -5.696 1.00 82.88 169 PRO A N 1
ATOM 1314 C CA . PRO A 1 169 ? 24.664 -2.577 -4.360 1.00 82.88 169 PRO A CA 1
ATOM 1315 C C . PRO A 1 169 ? 25.459 -1.606 -3.480 1.00 82.88 169 PRO A C 1
ATOM 1317 O O . PRO A 1 169 ? 25.156 -1.428 -2.304 1.00 82.88 169 PRO A O 1
ATOM 1320 N N . ARG A 1 170 ? 26.442 -0.903 -4.062 1.00 77.75 170 ARG A N 1
ATOM 1321 C CA . ARG A 1 170 ? 27.247 0.094 -3.339 1.00 77.75 170 ARG A CA 1
ATOM 1322 C C . ARG A 1 170 ? 26.418 1.291 -2.882 1.00 77.75 170 ARG A C 1
ATOM 1324 O O . ARG A 1 170 ? 26.615 1.747 -1.767 1.00 77.75 170 ARG A O 1
ATOM 1331 N N . HIS A 1 171 ? 25.489 1.765 -3.713 1.00 78.81 171 HIS A N 1
ATOM 1332 C CA . HIS A 1 171 ? 24.616 2.892 -3.372 1.00 78.81 171 HIS A CA 1
ATOM 1333 C C . HIS A 1 171 ? 23.633 2.523 -2.251 1.00 78.81 171 HIS A C 1
ATOM 1335 O O . HIS A 1 171 ? 23.343 3.339 -1.381 1.00 78.81 171 HIS A O 1
ATOM 1341 N N . CYS A 1 172 ? 23.167 1.269 -2.236 1.00 82.25 172 CYS A N 1
ATOM 1342 C CA . CYS A 1 172 ? 22.320 0.748 -1.164 1.00 82.25 172 CYS A CA 1
ATOM 1343 C C . CYS A 1 172 ? 23.093 0.624 0.157 1.00 82.25 172 CYS A C 1
ATOM 1345 O O . CYS A 1 172 ? 22.593 1.045 1.196 1.00 82.25 172 CYS A O 1
ATOM 1347 N N . LEU A 1 173 ? 24.332 0.118 0.112 1.00 78.25 173 LEU A N 1
ATOM 1348 C CA . LEU A 1 173 ? 25.203 0.016 1.290 1.00 78.25 173 LEU A CA 1
ATOM 1349 C C . LEU A 1 173 ? 25.593 1.385 1.861 1.00 78.25 173 LEU A C 1
ATOM 1351 O O . LEU A 1 173 ? 25.734 1.523 3.072 1.00 78.25 173 LEU A O 1
ATOM 1355 N N . THR A 1 174 ? 25.745 2.406 1.015 1.00 81.81 174 THR A N 1
ATOM 1356 C CA . THR A 1 174 ? 26.038 3.776 1.460 1.00 81.81 174 THR A CA 1
ATOM 1357 C C . THR A 1 174 ? 24.784 4.582 1.798 1.00 81.81 174 THR A C 1
ATOM 1359 O O . THR A 1 174 ? 24.904 5.774 2.077 1.00 81.81 174 THR A O 1
ATOM 1362 N N . LEU A 1 175 ? 23.590 3.970 1.762 1.00 78.06 175 LEU A N 1
ATOM 1363 C CA . LEU A 1 175 ? 22.292 4.626 1.977 1.00 78.06 175 LEU A CA 1
ATOM 1364 C C . LEU A 1 175 ? 22.087 5.879 1.103 1.00 78.06 175 LEU A C 1
ATOM 1366 O O . LEU A 1 175 ? 21.389 6.813 1.492 1.00 78.06 175 LEU A O 1
ATOM 1370 N N . GLY A 1 176 ? 22.730 5.932 -0.066 1.00 69.38 176 GLY A N 1
ATOM 1371 C CA . GLY A 1 176 ? 22.739 7.113 -0.932 1.00 69.38 176 GLY A CA 1
ATOM 1372 C C . GLY A 1 176 ? 23.457 8.342 -0.352 1.00 69.38 176 GLY A C 1
ATOM 1373 O O . GLY A 1 176 ? 23.416 9.409 -0.962 1.00 69.38 176 GLY A O 1
ATOM 1374 N N . LEU A 1 177 ? 24.140 8.215 0.793 1.00 69.50 177 LEU A N 1
ATOM 1375 C CA . LEU A 1 177 ? 24.876 9.305 1.450 1.00 69.50 177 LEU A CA 1
ATOM 1376 C C . LEU A 1 177 ? 26.222 9.592 0.776 1.00 69.50 177 LEU A C 1
ATOM 1378 O O . LEU A 1 177 ? 26.722 10.712 0.836 1.00 69.50 177 LEU A O 1
ATOM 1382 N N . VAL A 1 178 ? 26.808 8.590 0.117 1.00 65.56 178 VAL A N 1
ATOM 1383 C CA . VAL A 1 178 ? 28.088 8.721 -0.586 1.00 65.56 178 VAL A CA 1
ATOM 1384 C C . VAL A 1 178 ? 27.841 8.689 -2.087 1.00 65.56 178 VAL A C 1
ATOM 1386 O O . VAL A 1 178 ? 27.592 7.629 -2.666 1.00 65.56 178 VAL A O 1
ATOM 1389 N N . ARG A 1 179 ? 27.942 9.858 -2.725 1.00 60.69 179 ARG A N 1
ATOM 1390 C CA . ARG A 1 179 ? 27.918 9.993 -4.185 1.00 60.69 179 ARG A CA 1
ATOM 1391 C C . ARG A 1 179 ? 29.293 9.640 -4.745 1.00 60.69 179 ARG A C 1
ATOM 1393 O O . ARG A 1 179 ? 30.298 10.241 -4.372 1.00 60.69 179 ARG A O 1
ATOM 1400 N N . SER A 1 180 ? 29.362 8.649 -5.631 1.00 58.69 180 SER A N 1
ATOM 1401 C CA . SER A 1 180 ? 30.626 8.316 -6.295 1.00 58.69 180 SER A CA 1
ATOM 1402 C C . SER A 1 180 ? 30.908 9.322 -7.410 1.00 58.69 180 SER A C 1
ATOM 1404 O O . SER A 1 180 ? 30.018 9.626 -8.200 1.00 58.69 180 SER A O 1
ATOM 1406 N N . LYS A 1 181 ? 32.164 9.766 -7.562 1.00 50.88 181 LYS A N 1
ATOM 1407 C CA . LYS A 1 181 ? 32.597 10.606 -8.699 1.00 50.88 181 LYS A CA 1
ATOM 1408 C C . LYS A 1 181 ? 32.288 9.981 -10.070 1.00 50.88 181 LYS A C 1
ATOM 1410 O O . LYS A 1 181 ? 32.211 10.699 -11.060 1.00 50.88 181 LYS A O 1
ATOM 1415 N N . ALA A 1 182 ? 32.089 8.661 -10.137 1.00 52.41 182 ALA A N 1
ATOM 1416 C CA . ALA A 1 182 ? 31.642 7.969 -11.345 1.00 52.41 182 ALA A CA 1
ATOM 1417 C C . ALA A 1 182 ? 30.183 8.299 -11.736 1.00 52.41 182 ALA A C 1
ATOM 1419 O O . ALA A 1 182 ? 29.887 8.344 -12.927 1.00 52.41 182 ALA A O 1
ATOM 1420 N N . GLU A 1 183 ? 29.298 8.588 -10.771 1.00 54.16 183 GLU A N 1
ATOM 1421 C CA . GLU A 1 183 ? 27.916 9.041 -11.026 1.00 54.16 183 GLU A CA 1
ATOM 1422 C C . GLU A 1 183 ? 27.843 10.509 -11.469 1.00 54.16 183 GLU A C 1
ATOM 1424 O O . GLU A 1 183 ? 26.906 10.883 -12.164 1.00 54.16 183 GLU A O 1
ATOM 1429 N N . GLU A 1 184 ? 28.816 11.347 -11.094 1.00 52.16 184 GLU A N 1
ATOM 1430 C CA . GLU A 1 184 ? 28.891 12.738 -11.573 1.00 52.16 184 GLU A CA 1
ATOM 1431 C C . GLU A 1 184 ? 29.489 12.853 -12.983 1.00 52.16 184 GLU A C 1
ATOM 1433 O O . GLU A 1 184 ? 29.209 13.814 -13.697 1.00 52.16 184 GLU A O 1
ATOM 1438 N N . ARG A 1 185 ? 30.321 11.885 -13.396 1.00 47.62 185 ARG A N 1
ATOM 1439 C CA . ARG A 1 185 ? 31.025 11.897 -14.693 1.00 47.62 185 ARG A CA 1
ATOM 1440 C C . ARG A 1 185 ? 30.345 11.064 -15.782 1.00 47.62 185 ARG A C 1
ATOM 1442 O O . ARG A 1 185 ? 30.600 11.299 -16.960 1.00 47.62 185 ARG A O 1
ATOM 1449 N N . GLY A 1 186 ? 29.532 10.076 -15.409 1.00 47.72 186 GLY A N 1
ATOM 1450 C CA . GLY A 1 186 ? 28.780 9.225 -16.330 1.00 47.72 186 GLY A CA 1
ATOM 1451 C C . GLY A 1 186 ? 27.322 9.664 -16.414 1.00 47.72 186 GLY A C 1
ATOM 1452 O O . GLY A 1 186 ? 26.747 10.023 -15.394 1.00 47.72 186 GLY A O 1
ATOM 1453 N N . LYS A 1 187 ? 26.730 9.632 -17.620 1.00 48.72 187 LYS A N 1
ATOM 1454 C CA . LYS A 1 187 ? 25.283 9.806 -17.862 1.00 48.72 187 LYS A CA 1
ATOM 1455 C C . LYS A 1 187 ? 24.488 9.238 -16.682 1.00 48.72 187 LYS A C 1
ATOM 1457 O O . LYS A 1 187 ? 24.607 8.040 -16.414 1.00 48.72 187 LYS A O 1
ATOM 1462 N N . ALA A 1 188 ? 23.715 10.083 -15.993 1.00 55.22 188 ALA A N 1
ATOM 1463 C CA . ALA A 1 188 ? 22.749 9.617 -15.006 1.00 55.22 188 ALA A CA 1
ATOM 1464 C C . ALA A 1 188 ? 21.996 8.437 -15.632 1.00 55.22 188 ALA A C 1
ATOM 1466 O O . ALA A 1 188 ? 21.559 8.536 -16.777 1.00 55.22 188 ALA A O 1
ATOM 1467 N N . ARG A 1 189 ? 21.962 7.285 -14.954 1.00 57.09 189 ARG A N 1
ATOM 1468 C CA . ARG A 1 189 ? 21.241 6.117 -15.466 1.00 57.09 189 ARG A CA 1
ATOM 1469 C C . ARG A 1 189 ? 19.780 6.529 -15.653 1.00 57.09 189 ARG A C 1
ATOM 1471 O O . ARG A 1 189 ? 19.070 6.703 -14.666 1.00 57.09 189 ARG A O 1
ATOM 1478 N N . ASP A 1 190 ? 19.370 6.723 -16.902 1.00 64.81 190 ASP A N 1
ATOM 1479 C CA . ASP A 1 190 ? 17.985 7.017 -17.252 1.00 64.81 190 ASP A CA 1
ATOM 1480 C C . ASP A 1 190 ? 17.151 5.753 -16.992 1.00 64.81 190 ASP A C 1
ATOM 1482 O O . ASP A 1 190 ? 17.477 4.678 -17.496 1.00 64.81 190 ASP A O 1
ATOM 1486 N N . GLY A 1 191 ? 16.097 5.864 -16.178 1.00 78.25 191 GLY A N 1
ATOM 1487 C CA . GLY A 1 191 ? 15.164 4.768 -15.894 1.00 78.25 191 GLY A CA 1
ATOM 1488 C C . GLY A 1 191 ? 15.052 4.385 -14.415 1.00 78.25 191 GLY A C 1
ATOM 1489 O O . GLY A 1 191 ? 15.444 5.129 -13.516 1.00 78.25 191 GLY A O 1
ATOM 1490 N N . PHE A 1 192 ? 14.482 3.203 -14.157 1.00 85.00 192 PHE A N 1
ATOM 1491 C CA . PHE A 1 192 ? 14.125 2.741 -12.809 1.00 85.00 192 PHE A CA 1
ATOM 1492 C C . PHE A 1 192 ? 15.336 2.633 -11.866 1.00 85.00 192 PHE A C 1
ATOM 1494 O O . PHE A 1 192 ? 15.239 2.984 -10.693 1.00 85.00 192 PHE A O 1
ATOM 1501 N N . CYS A 1 193 ? 16.501 2.235 -12.384 1.00 83.56 193 CYS A N 1
ATOM 1502 C CA . CYS A 1 193 ? 17.738 2.057 -11.612 1.00 83.56 193 CYS A CA 1
ATOM 1503 C C . CYS A 1 193 ? 18.520 3.360 -11.342 1.00 83.56 193 CYS A C 1
ATOM 1505 O O . CYS A 1 193 ? 19.696 3.292 -10.969 1.00 83.56 193 CYS A O 1
ATOM 1507 N N . GLY A 1 194 ? 17.914 4.530 -11.560 1.00 82.50 194 GLY A N 1
ATOM 1508 C CA . GLY A 1 194 ? 18.517 5.827 -11.263 1.00 82.50 194 GLY A CA 1
ATOM 1509 C C . GLY A 1 194 ? 18.520 6.168 -9.761 1.00 82.50 194 GLY A C 1
ATOM 1510 O O . GLY A 1 194 ? 17.640 5.722 -9.024 1.00 82.50 194 GLY A O 1
ATOM 1511 N N . PRO A 1 195 ? 19.451 7.022 -9.293 1.00 79.62 195 PRO A N 1
ATOM 1512 C CA . PRO A 1 195 ? 19.626 7.331 -7.868 1.00 79.62 195 PRO A CA 1
ATOM 1513 C C . PRO A 1 195 ? 18.412 8.022 -7.223 1.00 79.62 195 PRO A C 1
ATOM 1515 O O . PRO A 1 195 ? 18.190 7.892 -6.023 1.00 79.62 195 PRO A O 1
ATOM 1518 N N . ALA A 1 196 ? 17.586 8.729 -8.004 1.00 82.44 196 ALA A N 1
ATOM 1519 C CA . ALA A 1 196 ? 16.363 9.362 -7.501 1.00 82.44 196 ALA A CA 1
ATOM 1520 C C . ALA A 1 196 ? 15.304 8.338 -7.046 1.00 82.44 196 ALA A C 1
ATOM 1522 O O . ALA A 1 196 ? 14.517 8.620 -6.143 1.00 82.44 196 ALA A O 1
ATOM 1523 N N . THR A 1 197 ? 15.302 7.140 -7.636 1.00 87.75 197 THR A N 1
ATOM 1524 C CA . THR A 1 197 ? 14.347 6.070 -7.319 1.00 87.75 197 THR A CA 1
ATOM 1525 C C . THR A 1 197 ? 14.683 5.376 -5.996 1.00 87.75 197 THR A C 1
ATOM 1527 O O . THR A 1 197 ? 13.804 4.766 -5.388 1.00 87.75 197 THR A O 1
ATOM 1530 N N . PHE A 1 198 ? 15.922 5.514 -5.500 1.00 89.19 198 PHE A N 1
ATOM 1531 C CA . PHE A 1 198 ? 16.413 4.841 -4.294 1.00 89.19 198 PHE A CA 1
ATOM 1532 C C . PHE A 1 198 ? 15.496 5.027 -3.082 1.00 89.19 198 PHE A C 1
ATOM 1534 O O . PHE A 1 198 ? 15.072 4.049 -2.469 1.00 89.19 198 PHE A O 1
ATOM 1541 N N . VAL A 1 199 ? 15.156 6.279 -2.758 1.00 90.75 199 VAL A N 1
ATOM 1542 C CA . VAL A 1 199 ? 14.352 6.615 -1.570 1.00 90.75 199 VAL A CA 1
ATOM 1543 C C . VAL A 1 199 ? 12.983 5.940 -1.635 1.00 90.75 199 VAL A C 1
ATOM 1545 O O . VAL A 1 199 ? 12.505 5.401 -0.638 1.00 90.75 199 VAL A O 1
ATOM 1548 N N . TYR A 1 200 ? 12.380 5.903 -2.823 1.00 92.31 200 TYR A N 1
ATOM 1549 C CA . TYR A 1 200 ? 11.090 5.261 -3.048 1.00 92.31 200 TYR A CA 1
ATOM 1550 C C . TYR A 1 200 ? 11.184 3.735 -2.951 1.00 92.31 200 TYR A C 1
ATOM 1552 O O . TYR A 1 200 ? 10.291 3.118 -2.377 1.00 92.31 200 TYR A O 1
ATOM 1560 N N . VAL A 1 201 ? 12.265 3.118 -3.442 1.00 93.38 201 VAL A N 1
ATOM 1561 C CA . VAL A 1 201 ? 12.495 1.667 -3.310 1.00 93.38 201 VAL A CA 1
ATOM 1562 C C . VAL A 1 201 ? 12.681 1.275 -1.850 1.00 93.38 201 VAL A C 1
ATOM 1564 O O . VAL A 1 201 ? 12.046 0.324 -1.395 1.00 93.38 201 VAL A O 1
ATOM 1567 N N . VAL A 1 202 ? 13.495 2.017 -1.095 1.00 93.00 202 VAL A N 1
ATOM 1568 C CA . VAL A 1 202 ? 13.693 1.778 0.344 1.00 93.00 202 VAL A CA 1
ATOM 1569 C C . VAL A 1 202 ? 12.372 1.922 1.091 1.00 93.00 202 VAL A C 1
ATOM 1571 O O . VAL A 1 202 ? 11.996 1.026 1.844 1.00 93.00 202 VAL A O 1
ATOM 1574 N N . HIS A 1 203 ? 11.632 3.002 0.832 1.00 94.44 203 HIS A N 1
ATOM 1575 C CA . HIS A 1 203 ? 10.317 3.222 1.426 1.00 94.44 203 HIS A CA 1
ATOM 1576 C C . HIS A 1 203 ? 9.352 2.070 1.109 1.00 94.44 203 HIS A C 1
ATOM 1578 O O . HIS A 1 203 ? 8.796 1.465 2.020 1.00 94.44 203 HIS A O 1
ATOM 1584 N N . SER A 1 204 ? 9.217 1.698 -0.167 1.00 96.25 204 SER A N 1
ATOM 1585 C CA . SER A 1 204 ? 8.338 0.611 -0.608 1.00 96.25 204 SER A CA 1
ATOM 1586 C C . SER A 1 204 ? 8.718 -0.740 -0.003 1.00 96.25 204 SER A C 1
ATOM 1588 O O . SER A 1 204 ? 7.838 -1.523 0.340 1.00 96.25 204 SER A O 1
ATOM 1590 N N . THR A 1 205 ? 10.016 -1.014 0.143 1.00 95.81 205 THR A N 1
ATOM 1591 C CA . THR A 1 205 ? 10.526 -2.260 0.732 1.00 95.81 205 THR A CA 1
ATOM 1592 C C . THR A 1 205 ? 10.242 -2.309 2.231 1.00 95.81 205 THR A C 1
ATOM 1594 O O . THR A 1 205 ? 9.796 -3.335 2.737 1.00 95.81 205 THR A O 1
ATOM 1597 N N . ALA A 1 206 ? 10.432 -1.192 2.941 1.00 96.31 206 ALA A N 1
ATOM 1598 C CA . ALA A 1 206 ? 10.097 -1.087 4.358 1.00 96.31 206 ALA A CA 1
ATOM 1599 C C . ALA A 1 206 ? 8.590 -1.273 4.597 1.00 96.31 206 ALA A C 1
ATOM 1601 O O . ALA A 1 206 ? 8.198 -2.026 5.488 1.00 96.31 206 ALA A O 1
ATOM 1602 N N . LEU A 1 207 ? 7.746 -0.646 3.768 1.00 96.12 207 LEU A N 1
ATOM 1603 C CA . LEU A 1 207 ? 6.294 -0.824 3.823 1.00 96.12 207 LEU A CA 1
ATOM 1604 C C . LEU A 1 207 ? 5.873 -2.259 3.497 1.00 96.12 207 LEU A C 1
ATOM 1606 O O . LEU A 1 207 ? 4.985 -2.784 4.161 1.00 96.12 207 LEU A O 1
ATOM 1610 N N . LEU A 1 208 ? 6.505 -2.899 2.508 1.00 97.06 208 LEU A N 1
ATOM 1611 C CA . LEU A 1 208 ? 6.237 -4.294 2.158 1.00 97.06 208 LEU A CA 1
ATOM 1612 C C . LEU A 1 208 ? 6.588 -5.222 3.321 1.00 97.06 208 LEU A C 1
ATOM 1614 O O . LEU A 1 208 ? 5.756 -6.034 3.704 1.00 97.06 208 LEU A O 1
ATOM 1618 N N . ALA A 1 209 ? 7.779 -5.083 3.907 1.00 96.62 209 ALA A N 1
ATOM 1619 C CA . ALA A 1 209 ? 8.196 -5.904 5.038 1.00 96.62 209 ALA A CA 1
ATOM 1620 C C . ALA A 1 209 ? 7.263 -5.702 6.241 1.00 96.62 209 ALA A C 1
ATOM 1622 O O . ALA A 1 209 ? 6.723 -6.666 6.779 1.00 96.62 209 ALA A O 1
ATOM 1623 N N . PHE A 1 210 ? 7.005 -4.449 6.625 1.00 95.25 210 PHE A N 1
ATOM 1624 C CA . PHE A 1 210 ? 6.101 -4.150 7.732 1.00 95.25 210 PHE A CA 1
ATOM 1625 C C . PHE A 1 210 ? 4.680 -4.663 7.469 1.00 95.25 210 PHE A C 1
ATOM 1627 O O . PHE A 1 210 ? 4.101 -5.335 8.316 1.00 95.25 210 PHE A O 1
ATOM 1634 N N . GLY A 1 211 ? 4.121 -4.393 6.290 1.00 94.38 211 GLY A N 1
ATOM 1635 C CA . GLY A 1 211 ? 2.765 -4.803 5.943 1.00 94.38 211 GLY A CA 1
ATOM 1636 C C . GLY A 1 211 ? 2.612 -6.320 5.811 1.00 94.38 211 GLY A C 1
ATOM 1637 O O . GLY A 1 211 ? 1.591 -6.864 6.213 1.00 94.38 211 GLY A O 1
ATOM 1638 N N . PHE A 1 212 ? 3.624 -7.019 5.300 1.00 95.06 212 PHE A N 1
ATOM 1639 C CA . PHE A 1 212 ? 3.583 -8.472 5.150 1.00 95.06 212 PHE A CA 1
ATOM 1640 C C . PHE A 1 212 ? 3.695 -9.203 6.491 1.00 95.06 212 PHE A C 1
ATOM 1642 O O . PHE A 1 212 ? 2.994 -10.186 6.707 1.00 95.06 212 PHE A O 1
ATOM 1649 N N . PHE A 1 213 ? 4.552 -8.729 7.401 1.00 94.38 213 PHE A N 1
ATOM 1650 C CA . PHE A 1 213 ? 4.789 -9.407 8.677 1.00 94.38 213 PHE A CA 1
ATOM 1651 C C . PHE A 1 213 ? 3.888 -8.931 9.815 1.00 94.38 213 PHE A C 1
ATOM 1653 O O . PHE A 1 213 ? 3.596 -9.719 10.710 1.00 94.38 213 PHE A O 1
ATOM 1660 N N . CYS A 1 214 ? 3.466 -7.666 9.813 1.00 92.81 214 CYS A N 1
ATOM 1661 C CA . CYS A 1 214 ? 2.784 -7.043 10.949 1.00 92.81 214 CYS A CA 1
ATOM 1662 C C . CYS A 1 214 ? 1.339 -6.624 10.659 1.00 92.81 214 CYS A C 1
ATOM 1664 O O . CYS A 1 214 ? 0.675 -6.162 11.582 1.00 92.81 214 CYS A O 1
ATOM 1666 N N . MET A 1 215 ? 0.844 -6.746 9.423 1.00 91.94 215 MET A N 1
ATOM 1667 C CA . MET A 1 215 ? -0.541 -6.425 9.056 1.00 91.94 215 MET A CA 1
ATOM 1668 C C . MET A 1 215 ? -1.248 -7.627 8.424 1.00 91.94 215 MET A C 1
ATOM 1670 O O . MET A 1 215 ? -0.628 -8.614 8.033 1.00 91.94 215 MET A O 1
ATOM 1674 N N . HIS A 1 216 ? -2.570 -7.520 8.292 1.00 91.44 216 HIS A N 1
ATOM 1675 C CA . HIS A 1 216 ? -3.358 -8.469 7.511 1.00 91.44 216 HIS A CA 1
ATOM 1676 C C . HIS A 1 216 ? -3.022 -8.329 6.028 1.00 91.44 216 HIS A C 1
ATOM 1678 O O . HIS A 1 216 ? -3.204 -7.261 5.436 1.00 91.44 216 HIS A O 1
ATOM 1684 N N . VAL A 1 217 ? -2.573 -9.427 5.418 1.00 90.50 217 VAL A N 1
ATOM 1685 C CA . VAL A 1 217 ? -2.073 -9.450 4.032 1.00 90.50 217 VAL A CA 1
ATOM 1686 C C . VAL A 1 217 ? -3.145 -9.043 3.016 1.00 90.50 217 VAL A C 1
ATOM 1688 O O . VAL A 1 217 ? -2.815 -8.465 1.985 1.00 90.50 217 VAL A O 1
ATOM 1691 N N . GLN A 1 218 ? -4.430 -9.211 3.341 1.00 89.50 218 GLN A N 1
ATOM 1692 C CA . GLN A 1 218 ? -5.548 -8.724 2.525 1.00 89.50 218 GLN A CA 1
ATOM 1693 C C . GLN A 1 218 ? -5.458 -7.218 2.207 1.00 89.50 218 GLN A C 1
ATOM 1695 O O . GLN A 1 218 ? -5.794 -6.794 1.106 1.00 89.50 218 GLN A O 1
ATOM 1700 N N . VAL A 1 219 ? -4.984 -6.394 3.147 1.00 91.19 219 VAL A N 1
ATOM 1701 C CA . VAL A 1 219 ? -4.918 -4.929 2.972 1.00 91.19 219 VAL A CA 1
ATOM 1702 C C . VAL A 1 219 ? -3.600 -4.493 2.313 1.00 91.19 219 VAL A C 1
ATOM 1704 O O . VAL A 1 219 ? -3.443 -3.331 1.933 1.00 91.19 219 VAL A O 1
ATOM 1707 N N . LEU A 1 220 ? -2.649 -5.417 2.134 1.00 93.62 220 LEU A N 1
ATOM 1708 C CA . LEU A 1 220 ? -1.292 -5.127 1.673 1.00 93.62 220 LEU A CA 1
ATOM 1709 C C . LEU A 1 220 ? -1.258 -4.541 0.258 1.00 93.62 220 LEU A C 1
ATOM 1711 O O . LEU A 1 220 ? -0.540 -3.570 0.020 1.00 93.62 220 LEU A O 1
ATOM 1715 N N . THR A 1 221 ? -2.064 -5.085 -0.659 1.00 92.38 221 THR A N 1
ATOM 1716 C CA . THR A 1 221 ? -2.166 -4.607 -2.048 1.00 92.38 221 THR A CA 1
ATOM 1717 C C . THR A 1 221 ? -2.544 -3.131 -2.101 1.00 92.38 221 THR A C 1
ATOM 1719 O O . THR A 1 221 ? -1.829 -2.328 -2.704 1.00 92.38 221 THR A O 1
ATOM 1722 N N . ARG A 1 222 ? -3.614 -2.751 -1.396 1.00 91.38 222 ARG A N 1
ATOM 1723 C CA . ARG A 1 222 ? -4.070 -1.361 -1.317 1.00 91.38 222 ARG A CA 1
ATOM 1724 C C . ARG A 1 222 ? -3.038 -0.471 -0.638 1.00 91.38 222 ARG A C 1
ATOM 1726 O O . ARG A 1 222 ? -2.747 0.615 -1.125 1.00 91.38 222 ARG A O 1
ATOM 1733 N N . PHE A 1 223 ? -2.478 -0.941 0.476 1.00 93.88 223 PHE A N 1
ATOM 1734 C CA . PHE A 1 223 ? -1.488 -0.200 1.249 1.00 93.88 223 PHE A CA 1
ATOM 1735 C C . PHE A 1 223 ? -0.253 0.150 0.413 1.00 93.88 223 PHE A C 1
ATOM 1737 O O . PHE A 1 223 ? 0.182 1.301 0.417 1.00 93.88 223 PHE A O 1
ATOM 1744 N N . LEU A 1 224 ? 0.281 -0.803 -0.353 1.00 94.44 224 LEU A N 1
ATOM 1745 C CA . LEU A 1 224 ? 1.415 -0.563 -1.245 1.00 94.44 224 LEU A CA 1
ATOM 1746 C C . LEU A 1 224 ? 1.021 0.287 -2.456 1.00 94.44 224 LEU A C 1
ATOM 1748 O O . LEU A 1 224 ? 1.751 1.216 -2.799 1.00 94.44 224 LEU A O 1
ATOM 1752 N N . GLY A 1 225 ? -0.142 0.018 -3.056 1.00 92.12 225 GLY A N 1
ATOM 1753 C CA . GLY A 1 225 ? -0.645 0.750 -4.218 1.00 92.12 225 GLY A CA 1
ATOM 1754 C C . GLY A 1 225 ? -0.958 2.225 -3.948 1.00 92.12 225 GLY A C 1
ATOM 1755 O O . GLY A 1 225 ? -0.848 3.035 -4.868 1.00 92.12 225 GLY A O 1
ATOM 1756 N N . SER A 1 226 ? -1.315 2.594 -2.711 1.00 92.62 226 SER A N 1
ATOM 1757 C CA . SER A 1 226 ? -1.575 3.988 -2.323 1.00 92.62 226 SER A CA 1
ATOM 1758 C C . SER A 1 226 ? -0.344 4.716 -1.790 1.00 92.62 226 SER A C 1
ATOM 1760 O O . SER A 1 226 ? -0.259 5.936 -1.902 1.00 92.62 226 SER A O 1
ATOM 1762 N N . SER A 1 227 ? 0.590 3.992 -1.168 1.00 93.31 227 SER A N 1
ATOM 1763 C CA . SER A 1 227 ? 1.686 4.611 -0.410 1.00 93.31 227 SER A CA 1
ATOM 1764 C C . SER A 1 227 ? 2.971 4.773 -1.222 1.00 93.31 227 SER A C 1
ATOM 1766 O O . SER A 1 227 ? 3.832 5.561 -0.842 1.00 93.31 227 SER A O 1
ATOM 1768 N N . SER A 1 228 ? 3.128 4.042 -2.332 1.00 93.00 228 SER A N 1
ATOM 1769 C CA . SER A 1 228 ? 4.370 4.042 -3.108 1.00 93.00 228 SER A CA 1
ATOM 1770 C C . SER A 1 228 ? 4.124 3.988 -4.620 1.00 93.00 228 SER A C 1
ATOM 1772 O O . SER A 1 228 ? 3.369 3.137 -5.092 1.00 93.00 228 SER A O 1
ATOM 1774 N N . PRO A 1 229 ? 4.817 4.821 -5.423 1.00 93.94 229 PRO A N 1
ATOM 1775 C CA . PRO A 1 229 ? 4.728 4.756 -6.879 1.00 93.94 229 PRO A CA 1
ATOM 1776 C C . PRO A 1 229 ? 5.523 3.585 -7.484 1.00 93.94 229 PRO A C 1
ATOM 1778 O O . PRO A 1 229 ? 5.398 3.322 -8.680 1.00 93.94 229 PRO A O 1
ATOM 1781 N N . ILE A 1 230 ? 6.338 2.876 -6.685 1.00 94.31 230 ILE A N 1
ATOM 1782 C CA . ILE A 1 230 ? 7.257 1.826 -7.161 1.00 94.31 230 ILE A CA 1
ATOM 1783 C C . ILE A 1 230 ? 6.530 0.705 -7.892 1.00 94.31 230 ILE A C 1
ATOM 1785 O O . ILE A 1 230 ? 7.028 0.252 -8.919 1.00 94.31 230 ILE A O 1
ATOM 1789 N N . LEU A 1 231 ? 5.352 0.297 -7.414 1.00 94.50 231 LEU A N 1
ATOM 1790 C CA . LEU A 1 231 ? 4.552 -0.736 -8.072 1.00 94.50 231 LEU A CA 1
ATOM 1791 C C . L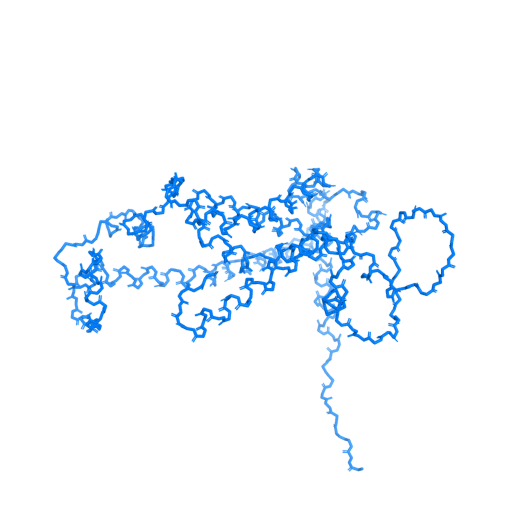EU A 1 231 ? 4.278 -0.371 -9.539 1.00 94.50 231 LEU A C 1
ATOM 1793 O O . LEU A 1 231 ? 4.485 -1.186 -10.438 1.00 94.50 231 LEU A O 1
ATOM 1797 N N . TYR A 1 232 ? 3.870 0.874 -9.788 1.00 93.75 232 TYR A N 1
ATOM 1798 C CA . TYR A 1 232 ? 3.539 1.355 -11.127 1.00 93.75 232 TYR A CA 1
ATOM 1799 C C . TYR A 1 232 ? 4.791 1.623 -11.965 1.00 93.75 232 TYR A C 1
ATOM 1801 O O . TYR A 1 232 ? 4.840 1.236 -13.130 1.00 93.75 232 TYR A O 1
ATOM 1809 N N . TRP A 1 233 ? 5.825 2.241 -11.383 1.00 94.12 233 TRP A N 1
ATOM 1810 C CA . TRP A 1 233 ? 7.077 2.527 -12.091 1.00 94.12 233 TRP A CA 1
ATOM 1811 C C . TRP A 1 233 ? 7.813 1.260 -12.507 1.00 94.12 233 TRP A C 1
ATOM 1813 O O . TRP A 1 233 ? 8.300 1.182 -13.632 1.00 94.12 233 TRP A O 1
ATOM 1823 N N . PHE A 1 234 ? 7.875 0.261 -11.629 1.00 94.81 234 PHE A N 1
ATOM 1824 C CA . PHE A 1 234 ? 8.507 -1.010 -11.950 1.00 94.81 234 PHE A CA 1
ATOM 1825 C C . PHE A 1 234 ? 7.698 -1.788 -12.991 1.00 94.81 234 PHE A C 1
ATOM 1827 O O . PHE A 1 234 ? 8.268 -2.312 -13.941 1.00 94.81 234 PHE A O 1
ATOM 1834 N N . SER A 1 235 ? 6.366 -1.780 -12.892 1.00 93.31 235 SER A N 1
ATOM 1835 C CA . SER A 1 235 ? 5.509 -2.376 -13.925 1.00 93.31 235 SER A CA 1
ATOM 1836 C C . SER A 1 235 ? 5.724 -1.713 -15.288 1.00 93.31 235 SER A C 1
ATOM 1838 O O . SER A 1 235 ? 5.890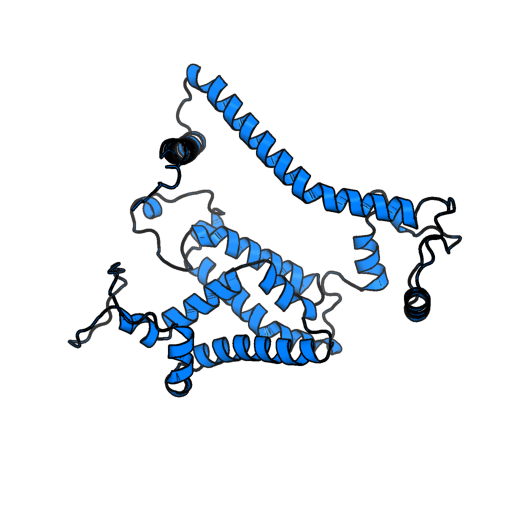 -2.404 -16.289 1.00 93.31 235 SER A O 1
ATOM 1840 N N . ALA A 1 236 ? 5.805 -0.381 -15.336 1.00 91.50 236 ALA A N 1
ATOM 1841 C CA . ALA A 1 236 ? 6.117 0.350 -16.563 1.00 91.50 236 ALA A CA 1
ATOM 1842 C C . ALA A 1 236 ? 7.526 0.031 -17.089 1.00 91.50 236 ALA A C 1
ATOM 1844 O O . ALA A 1 236 ? 7.700 -0.128 -18.294 1.00 91.50 236 ALA A O 1
ATOM 1845 N N . HIS A 1 237 ? 8.516 -0.108 -16.201 1.00 90.94 237 HIS A N 1
ATOM 1846 C CA . HIS A 1 237 ? 9.870 -0.527 -16.565 1.00 90.94 237 HIS A CA 1
ATOM 1847 C C . HIS A 1 237 ? 9.874 -1.907 -17.230 1.00 90.94 237 HIS A C 1
ATOM 1849 O O . HIS A 1 237 ? 10.473 -2.061 -18.290 1.00 90.94 237 HIS A O 1
ATOM 1855 N N . LEU A 1 238 ? 9.162 -2.886 -16.662 1.00 91.25 238 LEU A N 1
ATOM 1856 C CA . LEU A 1 238 ? 9.051 -4.227 -17.239 1.00 91.25 238 LEU A CA 1
ATOM 1857 C C . LEU A 1 238 ? 8.386 -4.208 -18.619 1.00 91.25 238 LEU A C 1
ATOM 1859 O O . LEU A 1 238 ? 8.885 -4.861 -19.534 1.00 91.25 238 LEU A O 1
ATOM 1863 N N . LEU A 1 239 ? 7.304 -3.438 -18.782 1.00 90.69 239 LEU A N 1
ATOM 1864 C CA . LEU A 1 239 ? 6.628 -3.288 -20.074 1.00 90.69 239 LEU A CA 1
ATOM 1865 C C . LEU A 1 239 ? 7.542 -2.648 -21.119 1.00 90.69 239 LEU A C 1
ATOM 1867 O O . LEU A 1 239 ? 7.592 -3.116 -22.251 1.00 90.69 239 LEU A O 1
ATOM 1871 N N . LEU A 1 240 ? 8.288 -1.606 -20.744 1.00 87.94 240 LEU A N 1
ATOM 1872 C CA . LEU A 1 240 ? 9.256 -0.972 -21.636 1.00 87.94 240 LEU A CA 1
ATOM 1873 C C . LEU A 1 240 ? 10.379 -1.940 -22.011 1.00 87.94 240 LEU A C 1
ATOM 1875 O O . LEU A 1 240 ? 10.722 -2.033 -23.177 1.00 87.94 240 LEU A O 1
ATOM 1879 N N . GLU A 1 241 ? 10.937 -2.692 -21.068 1.00 85.00 241 GLU A N 1
ATOM 1880 C CA . GLU A 1 241 ? 12.052 -3.603 -21.342 1.00 85.00 241 GLU A CA 1
ATOM 1881 C C . GLU A 1 241 ? 11.660 -4.780 -22.254 1.00 85.00 241 GLU A C 1
ATOM 1883 O O . GLU A 1 241 ? 12.446 -5.179 -23.112 1.00 85.00 241 GLU A O 1
ATOM 1888 N N . HIS A 1 242 ? 10.441 -5.310 -22.108 1.00 84.19 242 HIS A N 1
ATOM 1889 C CA . HIS A 1 242 ? 10.014 -6.535 -22.794 1.00 84.19 242 HIS A CA 1
ATOM 1890 C C . HIS A 1 242 ? 9.210 -6.295 -24.080 1.00 84.19 242 HIS A C 1
ATOM 1892 O O . HIS A 1 242 ? 9.065 -7.225 -24.872 1.00 84.19 242 HIS A O 1
ATOM 1898 N N . GLU A 1 243 ? 8.700 -5.081 -24.325 1.00 85.06 243 GLU A N 1
ATOM 1899 C CA . GLU A 1 243 ? 7.856 -4.800 -25.492 1.00 85.06 243 GLU A CA 1
ATOM 1900 C C . GLU A 1 243 ? 8.554 -3.898 -26.527 1.00 85.06 243 GLU A C 1
ATOM 1902 O O . GLU A 1 243 ? 8.532 -2.667 -26.405 1.00 85.06 243 GLU A O 1
ATOM 1907 N N . PRO A 1 244 ? 9.098 -4.465 -27.626 1.00 73.75 244 PRO A N 1
ATOM 1908 C CA . PRO A 1 244 ? 9.742 -3.691 -28.695 1.00 73.75 244 PRO A CA 1
ATOM 1909 C C . PRO A 1 244 ? 8.773 -2.720 -29.390 1.00 73.75 244 PRO A C 1
ATOM 1911 O O . PRO A 1 244 ? 9.188 -1.696 -29.934 1.00 73.75 244 PRO A O 1
ATOM 1914 N N . LEU A 1 245 ? 7.464 -2.999 -29.329 1.00 71.44 245 LEU A N 1
ATOM 1915 C CA . LEU A 1 245 ? 6.411 -2.133 -29.860 1.00 71.44 245 LEU A CA 1
ATOM 1916 C C . LEU A 1 245 ? 6.443 -0.731 -29.242 1.00 71.44 245 LEU A C 1
ATOM 1918 O O . LEU A 1 245 ? 6.183 0.239 -29.951 1.00 71.44 245 LEU A O 1
ATOM 1922 N N . LEU A 1 246 ? 6.804 -0.607 -27.962 1.00 75.50 246 LEU A N 1
ATOM 1923 C CA . LEU A 1 246 ? 6.886 0.686 -27.278 1.00 75.50 246 LEU A CA 1
ATOM 1924 C C . LEU A 1 246 ? 8.106 1.514 -27.708 1.00 75.50 246 LEU A C 1
ATOM 1926 O O . LEU A 1 246 ? 8.073 2.738 -27.609 1.00 75.50 246 LEU A O 1
ATOM 1930 N N . TRP A 1 247 ? 9.148 0.869 -28.238 1.00 66.62 247 TRP A N 1
ATOM 1931 C CA . TRP A 1 247 ? 10.352 1.533 -28.753 1.00 66.62 247 TRP A CA 1
ATOM 1932 C C . TRP A 1 247 ? 10.205 2.001 -30.205 1.00 66.62 247 TRP A C 1
ATOM 1934 O O . TRP A 1 247 ? 10.849 2.964 -30.617 1.00 66.62 247 TRP A O 1
ATOM 1944 N N . SER A 1 248 ? 9.338 1.344 -30.982 1.00 55.62 248 SER A N 1
ATOM 1945 C CA . SER A 1 248 ? 9.217 1.549 -32.436 1.00 55.62 248 SER A CA 1
ATOM 1946 C C . SER A 1 248 ? 8.713 2.930 -32.884 1.00 55.62 248 SER A C 1
ATOM 1948 O O . SER A 1 248 ? 8.784 3.241 -34.065 1.00 55.62 248 SER A O 1
ATOM 1950 N N . THR A 1 249 ? 8.241 3.789 -31.978 1.00 49.53 249 THR A N 1
ATOM 1951 C CA . THR A 1 249 ? 7.750 5.142 -32.315 1.00 49.53 249 THR A CA 1
ATOM 1952 C C . THR A 1 249 ? 8.885 6.162 -32.537 1.00 49.53 249 THR A C 1
ATOM 1954 O O . THR A 1 249 ? 8.622 7.303 -32.901 1.00 49.53 249 THR A O 1
ATOM 1957 N N . GLY A 1 250 ? 10.149 5.785 -32.300 1.00 47.97 250 GLY A N 1
ATOM 1958 C CA . GLY A 1 250 ? 11.302 6.691 -32.406 1.00 47.97 250 GLY A CA 1
ATOM 1959 C C . GLY A 1 250 ? 12.213 6.493 -33.621 1.00 47.97 250 GLY A C 1
ATOM 1960 O O . GLY A 1 250 ? 13.102 7.315 -33.835 1.00 47.97 250 GLY A O 1
ATOM 1961 N N . THR A 1 251 ? 12.044 5.425 -34.402 1.00 40.19 251 THR A N 1
ATOM 1962 C CA . THR A 1 251 ? 12.977 5.094 -35.490 1.00 40.19 251 THR A CA 1
ATOM 1963 C C . THR A 1 251 ? 12.259 4.475 -36.681 1.00 40.19 251 THR A C 1
ATOM 1965 O O . THR A 1 251 ? 12.144 3.254 -36.779 1.00 40.19 251 THR A O 1
ATOM 1968 N N . ASP A 1 252 ? 11.861 5.315 -37.629 1.00 38.78 252 ASP A N 1
ATOM 1969 C CA . ASP A 1 252 ? 11.718 4.874 -39.012 1.00 38.78 252 ASP A CA 1
ATOM 1970 C C . ASP A 1 252 ? 13.124 4.708 -39.607 1.00 38.78 252 ASP A C 1
ATOM 1972 O O . ASP A 1 252 ? 13.796 5.690 -39.919 1.00 38.78 252 ASP A O 1
ATOM 1976 N N . ASN A 1 253 ? 13.605 3.462 -39.671 1.00 33.12 253 ASN A N 1
ATOM 1977 C CA . ASN A 1 253 ? 14.352 2.890 -40.803 1.00 33.12 253 ASN A CA 1
ATOM 1978 C C . ASN A 1 253 ? 14.756 1.431 -40.501 1.00 33.12 253 ASN A C 1
ATOM 1980 O O . ASN A 1 253 ? 15.389 1.175 -39.473 1.00 33.12 253 ASN A O 1
ATOM 1984 N N . PRO A 1 254 ? 14.459 0.464 -41.389 1.00 47.72 254 PRO A N 1
ATOM 1985 C CA . PRO A 1 254 ? 14.892 -0.914 -41.230 1.00 47.72 254 PRO A CA 1
ATOM 1986 C C . PRO A 1 254 ? 16.236 -1.117 -41.938 1.00 47.72 254 PRO A C 1
ATOM 1988 O O . PRO A 1 254 ? 16.282 -1.175 -43.162 1.00 47.72 254 PRO A O 1
ATOM 1991 N N . ALA A 1 255 ? 17.334 -1.266 -41.195 1.00 36.25 255 ALA A N 1
ATOM 1992 C CA . ALA A 1 255 ? 18.521 -1.931 -41.731 1.00 36.25 255 ALA A CA 1
ATOM 1993 C C . ALA A 1 255 ? 19.491 -2.415 -40.644 1.00 36.25 255 ALA A C 1
ATOM 1995 O O . ALA A 1 255 ? 20.108 -1.630 -39.932 1.00 36.25 255 ALA A O 1
ATOM 1996 N N . 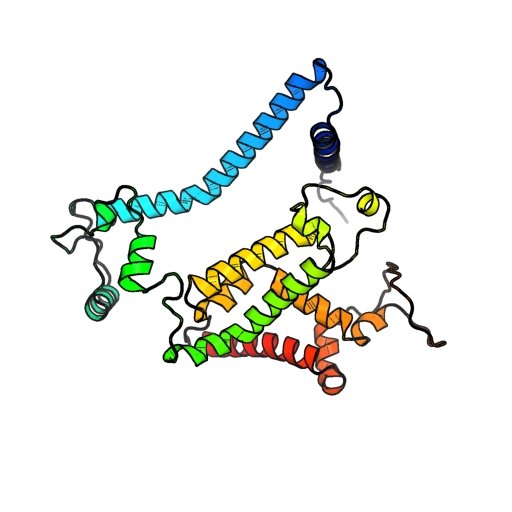SER A 1 256 ? 19.724 -3.727 -40.694 1.00 33.19 256 SER A N 1
ATOM 1997 C CA . SER A 1 256 ? 20.949 -4.435 -40.312 1.00 33.19 256 SER A CA 1
ATOM 1998 C C . SER A 1 256 ? 21.164 -4.785 -38.837 1.00 33.19 256 SER A C 1
ATOM 2000 O O . SER A 1 256 ? 21.118 -3.962 -37.928 1.00 33.19 256 SER A O 1
ATOM 2002 N N . GLY A 1 257 ? 21.421 -6.078 -38.630 1.00 41.97 257 GLY A N 1
ATOM 2003 C CA . GLY A 1 257 ? 21.574 -6.711 -37.335 1.00 41.97 257 GLY A CA 1
ATOM 2004 C C . GLY A 1 257 ? 22.824 -6.276 -36.574 1.00 41.97 257 GLY A C 1
ATOM 2005 O O . GLY A 1 257 ? 23.928 -6.242 -37.113 1.00 41.97 257 GLY A O 1
ATOM 2006 N N . LYS A 1 258 ? 22.615 -5.998 -35.287 1.00 29.25 258 LYS A N 1
ATOM 2007 C CA . LYS A 1 258 ? 23.404 -6.362 -34.090 1.00 29.25 258 LYS A CA 1
ATOM 2008 C C . LYS A 1 258 ? 22.827 -5.561 -32.910 1.00 29.25 258 LYS A C 1
ATOM 2010 O O . LYS A 1 258 ? 22.348 -4.452 -33.134 1.00 29.25 258 LYS A O 1
ATOM 2015 N N . PRO A 1 259 ? 22.836 -6.082 -31.671 1.00 36.03 259 PRO A N 1
ATOM 2016 C CA . PRO A 1 259 ? 22.182 -5.410 -30.553 1.00 36.03 259 PRO A CA 1
ATOM 2017 C C . PRO A 1 259 ? 23.026 -4.204 -30.111 1.00 36.03 259 PRO A C 1
ATOM 2019 O O . PRO A 1 259 ? 24.198 -4.401 -29.774 1.00 36.03 259 PRO A O 1
ATOM 2022 N N . PRO A 1 260 ? 22.497 -2.965 -30.074 1.00 38.88 260 PRO A N 1
ATOM 2023 C CA . PRO A 1 260 ? 23.240 -1.853 -29.525 1.00 38.88 260 PRO A CA 1
ATOM 2024 C C . PRO A 1 260 ? 22.739 -1.506 -28.125 1.00 38.88 260 PRO A C 1
ATOM 2026 O O . PRO A 1 260 ? 21.599 -1.114 -27.890 1.00 38.88 260 PRO A O 1
ATOM 2029 N N . LEU A 1 261 ? 23.694 -1.628 -27.211 1.00 39.44 261 LEU A N 1
ATOM 2030 C CA . LEU A 1 261 ? 23.879 -0.839 -26.006 1.00 39.44 261 LEU A CA 1
ATOM 2031 C C . LEU A 1 261 ? 23.226 0.558 -26.087 1.00 39.44 261 LEU A C 1
ATOM 2033 O O . LEU A 1 261 ? 23.444 1.322 -27.031 1.00 39.44 261 LEU A O 1
ATOM 2037 N N . SER A 1 262 ? 22.458 0.863 -25.044 1.00 37.66 262 SER A N 1
ATOM 2038 C CA . SER A 1 262 ? 21.660 2.068 -24.818 1.00 37.66 262 SER A CA 1
ATOM 2039 C C . SER A 1 262 ? 22.258 3.379 -25.356 1.00 37.66 262 SER A C 1
ATOM 2041 O O . SER A 1 262 ? 23.251 3.920 -24.861 1.00 37.66 262 SER A O 1
ATOM 2043 N N . LYS A 1 263 ? 21.558 3.979 -26.323 1.00 30.83 263 LYS A N 1
ATOM 2044 C CA . LYS A 1 263 ? 21.674 5.403 -26.655 1.00 30.83 263 LYS A CA 1
ATOM 2045 C C . LYS A 1 263 ? 20.280 6.028 -26.663 1.00 30.83 263 LYS A C 1
ATOM 2047 O O . LYS A 1 263 ? 19.539 5.892 -27.625 1.00 30.83 263 LYS A O 1
ATOM 2052 N N . SER A 1 264 ? 19.950 6.727 -25.578 1.00 31.61 264 SER A N 1
ATOM 2053 C CA . SER A 1 264 ? 18.808 7.643 -25.513 1.00 31.61 264 SER A CA 1
ATOM 2054 C C . SER A 1 264 ? 19.103 8.867 -26.387 1.00 31.61 264 SER A C 1
ATOM 2056 O O . SER A 1 264 ? 20.076 9.584 -26.133 1.00 31.61 264 SER A O 1
ATOM 2058 N N . HIS A 1 265 ? 18.299 9.072 -27.433 1.00 33.34 265 HIS A N 1
ATOM 2059 C CA . HIS A 1 265 ? 18.189 10.337 -28.154 1.00 33.34 265 HIS A CA 1
ATOM 2060 C C . HIS A 1 265 ? 16.760 10.855 -28.000 1.00 33.34 265 HIS A C 1
ATOM 2062 O O . HIS A 1 265 ? 15.803 10.239 -28.460 1.00 33.34 265 HIS A O 1
ATOM 2068 N N . SER A 1 266 ? 16.631 12.016 -27.361 1.00 42.44 266 SER A N 1
ATOM 2069 C CA . SER A 1 266 ? 15.423 12.827 -27.373 1.00 42.44 266 SER A CA 1
ATOM 2070 C C . SER A 1 266 ? 15.237 13.431 -28.766 1.00 42.44 266 SER A C 1
ATOM 2072 O O . SER A 1 266 ? 15.975 14.340 -29.150 1.00 42.44 266 SER A O 1
ATOM 2074 N N . SER A 1 267 ? 14.243 12.956 -29.508 1.00 32.19 267 SER A N 1
ATOM 2075 C CA . SER A 1 267 ? 13.680 13.683 -30.644 1.00 32.19 267 SER A CA 1
ATOM 2076 C C . SER A 1 267 ? 12.165 13.671 -30.510 1.00 32.19 267 SER A C 1
ATOM 2078 O O . SER A 1 267 ? 11.535 12.616 -30.481 1.00 32.19 267 SER A O 1
ATOM 2080 N N . CYS A 1 268 ? 11.594 14.865 -30.364 1.00 37.72 268 CYS A N 1
ATOM 2081 C CA . CYS A 1 268 ? 10.160 15.108 -30.358 1.00 37.72 268 CYS A CA 1
ATOM 2082 C C . CYS A 1 268 ? 9.648 14.948 -31.797 1.00 37.72 268 CYS A C 1
ATOM 2084 O O . CYS A 1 268 ? 9.565 15.912 -32.557 1.00 37.72 268 CYS A O 1
ATOM 2086 N N . GLY A 1 269 ? 9.396 13.698 -32.184 1.00 33.06 269 GLY A N 1
ATOM 2087 C CA . GLY A 1 269 ? 8.731 13.335 -33.426 1.00 33.06 269 GLY A CA 1
ATOM 2088 C C . GLY A 1 269 ? 7.223 13.482 -33.271 1.00 33.06 269 GLY A C 1
ATOM 2089 O O . GLY A 1 269 ? 6.622 12.958 -32.336 1.00 33.06 269 GLY A O 1
ATOM 2090 N N . LYS A 1 270 ? 6.618 14.217 -34.199 1.00 40.56 270 LYS A N 1
ATOM 2091 C CA . LYS A 1 270 ? 5.183 14.492 -34.309 1.00 40.56 270 LYS A CA 1
ATOM 2092 C C . LYS A 1 270 ? 4.448 13.233 -34.806 1.00 40.56 270 LYS A C 1
ATOM 2094 O O . LYS A 1 270 ? 3.953 13.212 -35.924 1.00 40.56 270 LYS A O 1
ATOM 2099 N N . GLY A 1 271 ? 4.451 12.168 -34.008 1.00 43.59 271 GLY A N 1
ATOM 2100 C CA . GLY A 1 271 ? 3.608 10.988 -34.204 1.00 43.59 271 GLY A CA 1
ATOM 2101 C C . GLY A 1 271 ? 2.248 11.220 -33.555 1.00 43.59 271 GLY A C 1
ATOM 2102 O O . GLY A 1 271 ? 2.166 11.929 -32.549 1.00 43.59 271 GLY A O 1
ATOM 2103 N N . THR A 1 272 ? 1.177 10.665 -34.122 1.00 45.28 272 THR A N 1
ATOM 2104 C CA . THR A 1 272 ? -0.122 10.590 -33.441 1.00 45.28 272 THR A CA 1
ATOM 2105 C C . THR A 1 272 ? 0.119 10.103 -32.015 1.00 45.28 272 THR A C 1
ATOM 2107 O O . THR A 1 272 ? 0.842 9.131 -31.802 1.00 45.28 272 THR A O 1
ATOM 2110 N N . SER A 1 273 ? -0.374 10.846 -31.021 1.00 52.88 273 SER A N 1
ATOM 2111 C CA . SER A 1 273 ? -0.173 10.556 -29.599 1.00 52.88 273 SER A CA 1
ATOM 2112 C C . SER A 1 273 ? -1.009 9.343 -29.188 1.00 52.88 273 SER A C 1
ATOM 2114 O O . SER A 1 273 ? -1.910 9.442 -28.354 1.00 52.88 273 SER A O 1
ATOM 2116 N N . ASP A 1 274 ? -0.766 8.209 -29.833 1.00 69.88 274 ASP A N 1
ATOM 2117 C CA . ASP A 1 274 ? -1.476 6.977 -29.579 1.00 69.88 274 ASP A CA 1
ATOM 2118 C C . ASP A 1 274 ? -1.024 6.467 -28.218 1.00 69.88 274 ASP A C 1
ATOM 2120 O O . ASP A 1 274 ? 0.166 6.290 -27.943 1.00 69.88 274 ASP A O 1
ATOM 2124 N N . ASN A 1 275 ? -1.994 6.296 -27.323 1.00 82.38 275 ASN A N 1
ATOM 2125 C CA . ASN A 1 275 ? -1.726 5.883 -25.958 1.00 82.38 275 ASN A CA 1
ATOM 2126 C C . ASN A 1 275 ? -0.983 4.525 -25.978 1.00 82.38 275 ASN A C 1
ATOM 2128 O O . ASN A 1 275 ? -1.520 3.553 -26.523 1.00 82.38 275 ASN A O 1
ATOM 2132 N N . PRO A 1 276 ? 0.225 4.423 -25.385 1.00 83.50 276 PRO A N 1
ATOM 2133 C CA . PRO A 1 276 ? 1.050 3.216 -25.455 1.00 83.50 276 PRO A CA 1
ATOM 2134 C C . PRO A 1 276 ? 0.338 1.988 -24.879 1.00 83.50 276 PRO A C 1
ATOM 2136 O O . PRO A 1 276 ? 0.509 0.882 -25.384 1.00 83.50 276 PRO A O 1
ATOM 2139 N N . VAL A 1 277 ? -0.521 2.181 -23.873 1.00 84.31 277 VAL A N 1
ATOM 2140 C CA . VAL A 1 277 ? -1.331 1.105 -23.292 1.00 84.31 277 VAL A CA 1
ATOM 2141 C C . VAL A 1 277 ? -2.393 0.631 -24.280 1.00 84.31 277 VAL A C 1
ATOM 2143 O O . VAL A 1 277 ? -2.561 -0.569 -24.461 1.00 84.31 277 VAL A O 1
ATOM 2146 N N . VAL A 1 278 ? -3.074 1.549 -24.974 1.00 85.06 278 VAL A N 1
ATOM 2147 C CA . VAL A 1 278 ? -4.071 1.194 -26.000 1.00 85.06 278 VAL A CA 1
ATOM 2148 C C . VAL A 1 278 ? -3.407 0.432 -27.142 1.00 85.06 278 VAL A C 1
ATOM 2150 O O . VAL A 1 278 ? -3.930 -0.585 -27.590 1.00 85.06 278 VAL A O 1
ATOM 2153 N N . ARG A 1 279 ? -2.210 0.855 -27.561 1.00 84.75 279 ARG A N 1
ATOM 2154 C CA . ARG A 1 279 ? -1.429 0.145 -28.579 1.00 84.75 279 ARG A CA 1
ATOM 2155 C C . ARG A 1 279 ? -1.092 -1.284 -28.154 1.00 84.75 279 ARG A C 1
ATOM 2157 O O . ARG A 1 279 ? -1.211 -2.196 -28.972 1.00 84.75 279 ARG A O 1
ATOM 2164 N N . LEU A 1 280 ? -0.698 -1.487 -26.897 1.00 86.31 280 LEU A N 1
ATOM 2165 C CA . LEU A 1 280 ? -0.479 -2.827 -26.354 1.00 86.31 280 LEU A CA 1
ATOM 2166 C C . LEU A 1 280 ? -1.783 -3.642 -26.358 1.00 86.31 280 LEU A C 1
ATOM 2168 O O . LEU A 1 280 ? -1.809 -4.772 -26.838 1.00 86.31 280 LEU A O 1
ATOM 2172 N N . LEU A 1 281 ? -2.896 -3.059 -25.917 1.00 86.81 281 LEU A N 1
ATOM 2173 C CA . LEU A 1 281 ? -4.185 -3.755 -25.882 1.00 86.81 281 LEU A CA 1
ATOM 2174 C C . LEU A 1 281 ? -4.681 -4.176 -27.267 1.00 86.81 281 LEU A C 1
ATOM 2176 O O . LEU A 1 281 ? -5.159 -5.296 -27.428 1.00 86.81 281 LEU A O 1
ATOM 2180 N N . LEU A 1 282 ? -4.506 -3.332 -28.284 1.00 87.00 282 LEU A N 1
ATOM 2181 C CA . LEU A 1 282 ? -4.844 -3.677 -29.668 1.00 87.00 282 LEU A CA 1
ATOM 2182 C C . LEU A 1 282 ? -3.968 -4.815 -30.213 1.00 87.00 282 LEU A C 1
ATOM 2184 O O . LEU A 1 282 ? -4.438 -5.646 -30.985 1.00 87.00 282 LEU A O 1
ATOM 2188 N N . ASN A 1 283 ? -2.711 -4.894 -29.773 1.00 86.19 283 ASN A N 1
ATOM 2189 C CA . ASN A 1 283 ? -1.757 -5.925 -30.182 1.00 86.19 283 ASN A CA 1
ATOM 2190 C C . ASN A 1 283 ? -1.654 -7.082 -29.174 1.00 86.19 283 ASN A C 1
ATOM 2192 O O . ASN A 1 283 ? -0.634 -7.771 -29.137 1.00 86.19 283 ASN A O 1
ATOM 2196 N N . TRP A 1 284 ? -2.707 -7.341 -28.384 1.00 86.12 284 TRP A N 1
ATOM 2197 C CA . TRP A 1 284 ? -2.684 -8.292 -27.264 1.00 86.12 284 TRP A CA 1
ATOM 2198 C C . TRP A 1 284 ? -2.085 -9.658 -27.606 1.00 86.12 284 TRP A C 1
ATOM 2200 O O . TRP A 1 284 ? -1.342 -10.226 -26.811 1.00 86.12 284 TRP A O 1
ATOM 2210 N N . ARG A 1 285 ? -2.367 -10.205 -28.797 1.00 85.94 285 ARG A N 1
ATOM 2211 C CA . ARG A 1 285 ? -1.860 -11.528 -29.204 1.00 85.94 285 ARG A CA 1
ATOM 2212 C C . ARG A 1 285 ? -0.333 -11.569 -29.310 1.00 85.94 285 ARG A C 1
ATOM 2214 O O . ARG A 1 285 ? 0.255 -12.571 -28.906 1.00 85.94 285 ARG A O 1
ATOM 2221 N N . SER A 1 286 ? 0.282 -10.479 -29.757 1.00 82.12 286 SER A N 1
ATOM 2222 C CA . SER A 1 286 ? 1.713 -10.371 -30.067 1.00 82.12 286 SER A CA 1
ATOM 2223 C C . SER A 1 286 ? 2.598 -10.039 -28.857 1.00 82.12 286 SER A C 1
ATOM 2225 O O . SER A 1 286 ? 3.817 -10.072 -28.976 1.00 82.12 286 SER A O 1
ATOM 2227 N N . ILE A 1 287 ? 1.998 -9.735 -27.702 1.00 87.06 287 ILE A N 1
ATOM 2228 C CA . ILE A 1 287 ? 2.685 -9.330 -26.465 1.00 87.06 287 ILE A CA 1
ATOM 2229 C C . ILE A 1 287 ? 3.282 -10.531 -25.717 1.00 87.06 287 ILE A C 1
ATOM 2231 O O . ILE A 1 287 ? 2.735 -11.644 -25.755 1.00 87.06 287 ILE A O 1
ATOM 2235 N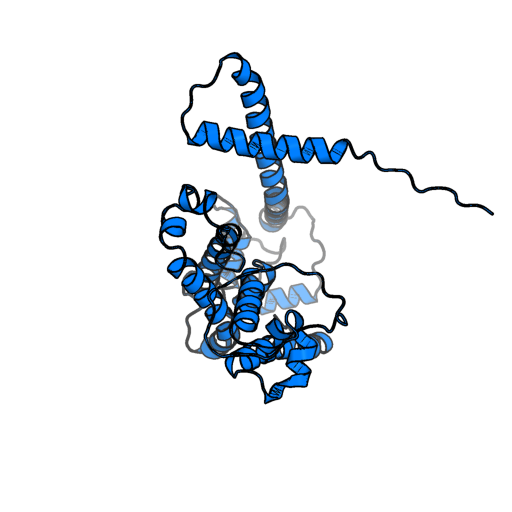 N . THR A 1 288 ? 4.373 -10.297 -24.982 1.00 90.38 288 THR A N 1
ATOM 2236 C CA . THR A 1 288 ? 5.008 -11.310 -24.124 1.00 90.38 288 THR A CA 1
ATOM 2237 C C . THR A 1 288 ? 4.064 -11.811 -23.012 1.00 90.38 288 THR A C 1
ATOM 2239 O O . THR A 1 288 ? 3.182 -11.082 -22.547 1.00 90.38 288 THR A O 1
ATOM 2242 N N . PRO A 1 289 ? 4.205 -13.063 -22.534 1.00 89.88 289 PRO A N 1
ATOM 2243 C CA . PRO A 1 289 ? 3.350 -13.586 -21.462 1.00 89.88 289 PRO A CA 1
ATOM 2244 C C . PRO A 1 289 ? 3.464 -12.772 -20.161 1.00 89.88 289 PRO A C 1
ATOM 2246 O O . PRO A 1 289 ? 2.472 -12.611 -19.448 1.00 89.88 289 PRO A O 1
ATOM 2249 N N . LEU A 1 290 ? 4.641 -12.203 -19.878 1.00 90.62 290 LEU A N 1
ATOM 2250 C CA . LEU A 1 290 ? 4.862 -11.331 -18.725 1.00 90.62 290 LEU A CA 1
ATOM 2251 C C . LEU A 1 290 ? 4.020 -10.056 -18.826 1.00 90.62 290 LEU A C 1
ATOM 2253 O O . LEU A 1 290 ? 3.231 -9.765 -17.929 1.00 90.62 290 LEU A O 1
ATOM 2257 N N . SER A 1 291 ? 4.126 -9.332 -19.939 1.00 89.94 291 SER A N 1
ATOM 2258 C CA . SER A 1 291 ? 3.358 -8.108 -20.164 1.00 89.94 291 SER A CA 1
ATOM 2259 C C . SER A 1 291 ? 1.848 -8.365 -20.180 1.00 89.94 291 SER A C 1
ATOM 2261 O O . SER A 1 291 ? 1.096 -7.586 -19.594 1.00 89.94 291 SER A O 1
ATOM 2263 N N . LYS A 1 292 ? 1.390 -9.491 -20.753 1.00 91.81 292 LYS A N 1
ATOM 2264 C CA . LYS A 1 292 ? -0.017 -9.935 -20.665 1.00 91.81 292 LYS A CA 1
ATOM 2265 C C . LYS A 1 292 ? -0.466 -10.111 -19.217 1.00 91.81 292 LYS A C 1
ATOM 2267 O O . LYS A 1 292 ? -1.562 -9.689 -18.862 1.00 91.81 292 LYS A O 1
ATOM 2272 N N . SER A 1 293 ? 0.380 -10.706 -18.380 1.00 92.88 293 SER A N 1
ATOM 2273 C CA . SER A 1 293 ? 0.076 -10.943 -16.966 1.00 92.88 293 SER A CA 1
ATOM 2274 C C . SER A 1 293 ? -0.007 -9.631 -16.185 1.00 92.88 293 SER A C 1
ATOM 2276 O O . SER A 1 293 ? -0.946 -9.435 -15.422 1.00 92.88 293 SER A O 1
ATOM 2278 N N . ILE A 1 294 ? 0.922 -8.700 -16.429 1.00 93.56 294 ILE A N 1
ATOM 2279 C CA . ILE A 1 294 ? 0.935 -7.373 -15.799 1.00 93.56 294 ILE A CA 1
ATOM 2280 C C . ILE A 1 294 ? -0.302 -6.565 -16.212 1.00 93.56 294 ILE A C 1
ATOM 2282 O O . ILE A 1 294 ? -1.054 -6.116 -15.348 1.00 93.56 294 ILE A O 1
ATOM 2286 N N . LEU A 1 295 ? -0.556 -6.401 -17.518 1.00 92.75 295 LEU A N 1
ATOM 2287 C CA . LEU A 1 295 ? -1.730 -5.659 -17.997 1.00 92.75 295 LEU A CA 1
ATOM 2288 C C . LEU A 1 295 ? -3.031 -6.327 -17.546 1.00 92.75 295 LEU A C 1
ATOM 2290 O O . LEU A 1 295 ? -3.943 -5.638 -17.098 1.00 92.75 295 LEU A O 1
ATOM 2294 N N . GLY A 1 296 ? -3.111 -7.655 -17.648 1.00 93.19 296 GLY A N 1
ATOM 2295 C CA . GLY A 1 296 ? -4.275 -8.428 -17.231 1.00 93.19 296 GLY A CA 1
ATOM 2296 C C . GLY A 1 296 ? -4.560 -8.275 -15.740 1.00 93.19 296 GLY A C 1
ATOM 2297 O O . GLY A 1 296 ? -5.714 -8.100 -15.364 1.00 93.19 296 GLY A O 1
ATOM 2298 N N . PHE A 1 297 ? -3.520 -8.253 -14.901 1.00 93.50 297 PHE A N 1
ATOM 2299 C CA . PHE A 1 297 ? -3.655 -7.987 -13.473 1.00 93.50 297 PHE A CA 1
ATOM 2300 C C . PHE A 1 297 ? -4.214 -6.585 -13.207 1.00 93.50 297 PHE A C 1
ATOM 2302 O O . PHE A 1 297 ? -5.234 -6.470 -12.535 1.00 93.50 297 PHE A O 1
ATOM 2309 N N . PHE A 1 298 ? -3.608 -5.523 -13.751 1.00 93.12 298 PHE A N 1
ATOM 2310 C CA . PHE A 1 298 ? -4.073 -4.155 -13.484 1.00 93.12 298 PHE A CA 1
ATOM 2311 C C . PHE A 1 298 ? -5.475 -3.887 -14.041 1.00 93.12 298 PHE A C 1
ATOM 2313 O O . PHE A 1 298 ? -6.305 -3.300 -13.347 1.00 93.12 298 PHE A O 1
ATOM 2320 N N . LEU A 1 299 ? -5.766 -4.338 -15.265 1.00 92.81 299 LEU A N 1
ATOM 2321 C CA . LEU A 1 299 ? -7.092 -4.185 -15.867 1.00 92.81 299 LEU A CA 1
ATOM 2322 C C . LEU A 1 299 ? -8.141 -5.037 -15.161 1.00 92.81 299 LEU A C 1
ATOM 2324 O O . LEU A 1 299 ? -9.245 -4.559 -14.920 1.00 92.81 299 LEU A O 1
ATOM 2328 N N . GLY A 1 300 ? -7.796 -6.275 -14.808 1.00 92.69 300 GLY A N 1
ATOM 2329 C CA . GLY A 1 300 ? -8.676 -7.174 -14.073 1.00 92.69 300 GLY A CA 1
ATOM 2330 C C . GLY A 1 300 ? -8.989 -6.639 -12.682 1.00 92.69 300 GLY A C 1
ATOM 2331 O O . GLY A 1 300 ? -10.152 -6.584 -12.302 1.00 92.69 300 GLY A O 1
ATOM 2332 N N . TYR A 1 301 ? -7.978 -6.170 -11.952 1.00 90.19 301 TYR A N 1
ATOM 2333 C CA . TYR A 1 301 ? -8.144 -5.570 -10.631 1.00 90.19 301 TYR A CA 1
ATOM 2334 C C . TYR A 1 301 ? -8.986 -4.288 -10.684 1.00 90.19 301 TYR A C 1
ATOM 2336 O O . TYR A 1 301 ? -9.867 -4.094 -9.848 1.00 90.19 301 TYR A O 1
ATOM 2344 N N . TRP A 1 302 ? -8.771 -3.442 -11.697 1.00 90.94 302 TRP A N 1
ATOM 2345 C CA . TRP A 1 302 ? -9.584 -2.246 -11.921 1.00 90.94 302 TRP A CA 1
ATOM 2346 C C . TRP A 1 302 ? -11.040 -2.584 -12.265 1.00 90.94 302 TRP A C 1
ATOM 2348 O O . TRP A 1 302 ? -11.954 -2.037 -11.652 1.00 90.94 302 TRP A O 1
ATOM 2358 N N . LEU A 1 303 ? -11.267 -3.509 -13.204 1.00 92.00 303 LEU A N 1
ATOM 2359 C CA . LEU A 1 303 ? -12.609 -3.924 -13.617 1.00 92.00 303 LEU A CA 1
ATOM 2360 C C . LEU A 1 303 ? -13.363 -4.590 -12.464 1.00 92.00 303 LEU A C 1
ATOM 2362 O O . LEU A 1 303 ? -14.522 -4.266 -12.215 1.00 92.00 303 LEU A O 1
ATOM 2366 N N . LEU A 1 304 ? -12.702 -5.495 -11.744 1.00 90.56 304 LEU A N 1
ATOM 2367 C CA . LEU A 1 304 ? -13.269 -6.161 -10.579 1.00 90.56 304 LEU A CA 1
ATOM 2368 C C . LEU A 1 304 ? -13.623 -5.142 -9.495 1.00 90.56 304 LEU A C 1
ATOM 2370 O O . LEU A 1 304 ? -14.720 -5.195 -8.943 1.00 90.56 304 LEU A O 1
ATOM 2374 N N . GLY A 1 305 ? -12.747 -4.166 -9.257 1.00 88.00 305 GLY A N 1
ATOM 2375 C CA . GLY A 1 305 ? -13.033 -3.080 -8.332 1.00 88.00 305 GLY A CA 1
ATOM 2376 C C . GLY A 1 305 ? -14.216 -2.222 -8.751 1.00 88.00 305 GLY A C 1
ATOM 2377 O O . GLY A 1 305 ? -15.044 -1.898 -7.906 1.00 88.00 305 GLY A O 1
ATOM 2378 N N . LEU A 1 306 ? -14.356 -1.919 -10.042 1.00 90.19 306 LEU A N 1
ATOM 2379 C CA . LEU A 1 306 ? -15.513 -1.195 -10.565 1.00 90.19 306 LEU A CA 1
ATOM 2380 C C . LEU A 1 306 ? -16.811 -1.983 -10.347 1.00 90.19 306 LEU A C 1
ATOM 2382 O O . LEU A 1 306 ? -17.773 -1.444 -9.805 1.00 90.19 306 LEU A O 1
ATOM 2386 N N . VAL A 1 307 ? -16.825 -3.267 -10.714 1.00 92.31 307 VAL A N 1
ATOM 2387 C CA . VAL A 1 307 ? -17.997 -4.141 -10.554 1.00 92.31 307 VAL A CA 1
ATOM 2388 C C . VAL A 1 307 ? -18.400 -4.243 -9.085 1.00 92.31 307 VAL A C 1
ATOM 2390 O O . VAL A 1 307 ? -19.569 -4.059 -8.755 1.00 92.31 307 VAL A O 1
ATOM 2393 N N . LEU A 1 308 ? -17.452 -4.506 -8.187 1.00 89.81 308 LEU A N 1
ATOM 2394 C CA . LEU A 1 308 ? -17.745 -4.652 -6.761 1.00 89.81 308 LEU A CA 1
ATOM 2395 C C . LEU A 1 308 ? -18.168 -3.327 -6.120 1.00 89.81 308 LEU A C 1
ATOM 2397 O O . LEU A 1 308 ? -19.104 -3.317 -5.322 1.00 89.81 308 LEU A O 1
ATOM 2401 N N . HIS A 1 309 ? -17.554 -2.212 -6.522 1.00 87.56 309 HIS A N 1
ATOM 2402 C CA . HIS A 1 309 ? -17.936 -0.879 -6.062 1.00 87.56 309 HIS A CA 1
ATOM 2403 C C . HIS A 1 309 ? -19.382 -0.536 -6.440 1.00 87.56 309 HIS A C 1
ATOM 2405 O O . HIS A 1 309 ? -20.146 -0.095 -5.584 1.00 87.56 309 HIS A O 1
ATOM 2411 N N . CYS A 1 310 ? -19.792 -0.807 -7.684 1.00 90.81 310 CYS A N 1
ATOM 2412 C CA . CYS A 1 310 ? -21.175 -0.605 -8.128 1.00 90.81 310 CYS A CA 1
ATOM 2413 C C . CYS A 1 310 ? -22.193 -1.467 -7.358 1.00 90.81 310 CYS A C 1
ATOM 2415 O O . CYS A 1 310 ? -23.363 -1.105 -7.293 1.00 90.81 310 CYS A O 1
ATOM 2417 N N . ASN A 1 311 ? -21.756 -2.579 -6.760 1.00 89.94 311 ASN A N 1
ATOM 2418 C CA . ASN A 1 311 ? -22.589 -3.465 -5.943 1.00 89.94 311 ASN A CA 1
ATOM 2419 C C . ASN A 1 311 ? -22.474 -3.187 -4.431 1.00 89.94 311 ASN A C 1
ATOM 2421 O O . ASN A 1 311 ? -22.961 -3.984 -3.633 1.00 89.94 311 ASN A O 1
ATOM 2425 N N . PHE A 1 312 ? -21.826 -2.085 -4.024 1.00 86.81 312 PHE A N 1
ATOM 2426 C CA . PHE A 1 312 ? -21.569 -1.731 -2.618 1.00 86.81 312 PHE A CA 1
ATOM 2427 C C . PHE A 1 312 ? -20.839 -2.824 -1.820 1.00 86.81 312 PHE A C 1
ATOM 2429 O O . PHE A 1 312 ? -20.922 -2.878 -0.591 1.00 86.81 312 PHE A O 1
ATOM 2436 N N . LEU A 1 313 ? -20.099 -3.694 -2.511 1.00 83.00 313 LEU A N 1
ATOM 2437 C CA . LEU A 1 313 ? -19.298 -4.726 -1.873 1.00 83.00 313 LEU A CA 1
ATOM 2438 C C . LEU A 1 313 ? -17.953 -4.139 -1.429 1.00 83.00 313 LEU A C 1
ATOM 2440 O O . LEU A 1 313 ? -17.380 -3.297 -2.129 1.00 83.00 313 LEU A O 1
ATOM 2444 N N . PRO A 1 314 ? -17.417 -4.581 -0.277 1.00 73.31 314 PRO A N 1
ATOM 2445 C CA . PRO A 1 314 ? -16.109 -4.141 0.173 1.00 73.31 314 PRO A CA 1
ATOM 2446 C C . PRO A 1 314 ? -15.037 -4.685 -0.778 1.00 73.31 314 PRO A C 1
ATOM 2448 O O . PRO A 1 314 ? -14.693 -5.865 -0.736 1.00 73.31 314 PRO A O 1
ATOM 2451 N N . TRP A 1 315 ? -14.508 -3.813 -1.636 1.00 75.94 315 TRP A N 1
ATOM 2452 C CA . TRP A 1 315 ? -13.331 -4.085 -2.455 1.00 75.94 315 TRP A CA 1
ATOM 2453 C C . TRP A 1 315 ? -12.163 -3.225 -1.994 1.00 75.94 315 TRP A C 1
ATOM 2455 O O . TRP A 1 315 ? -12.316 -2.030 -1.723 1.00 75.94 315 TRP A O 1
ATOM 2465 N N . THR A 1 316 ? -11.005 -3.863 -1.872 1.00 59.25 316 THR A N 1
ATOM 2466 C CA . THR A 1 316 ? -9.756 -3.252 -1.412 1.00 59.25 316 THR A CA 1
ATOM 2467 C C . THR A 1 316 ? -8.767 -3.161 -2.534 1.00 59.25 316 THR A C 1
ATOM 2469 O O . THR A 1 316 ? -8.529 -4.221 -3.161 1.00 59.25 316 THR A O 1
#

Radius of gyration: 27.41 Å; chains: 1; bounding box: 66×66×76 Å

InterPro domains:
  IPR007315 GPI mannosyltransferase 2 [PF04188] (27-316)
  IPR007315 GPI mannosyltransferase 2 [PTHR12468] (37-316)

Foldseek 3Di:
DDDDDDDPDDPVPVVVVVVVVVVVVVVVVVVLVPDDDDPVCVVVVVVVVVVVVVVVVVVVCVVCVVVVVVLVVVCCQQPDAPPPPPPPDPPVVVVVCVVQVNDDTNPDPDGDPLNVDPHSDPVVCCCVVRVVFFFQSQVDPVCVVLCVVLVVQLVLLVVLLVVLCVLCVPCVVCVVSDDDVCCVVDDQPPACNGSVNSVLSVVLVVLSVCCVGGHNSNCSNVSSVPPGCSSVRSLVVVCVVQPVLVVVVPDPDDDDDDDDDDDDDDDPDPDDPPPVLVVCVVVVVVGDPSNNVSNCVVVVLVVVCVVCVVVVHDDD

Secondary structure (DSSP, 8-state):
----PPP---THHHHHHHHHHHHHHHHHHHHHTTPPPPTTTHHHHHHHHHHHHHHHHHHHHHHHHHHHHHHHHHHHHHHS---S------HHHHHHHHHHTPPPTTS-SSPPGGGGSSS--HHHHHHHHTT--STTTT--GGGHHHHHHHHHHHHHHHHHHHHHHHH-HHHHHTTT-S--HHHHHS----STTSGGGHHHHHHHHHHHHHHHHHS-GGGHHHHHHHH-THHHHHHHHHHHHH-HHHHGGG-------------------------HHHHHHHTGGGS-HHHHHHHHHHHHHHHHHHHHHHTT----

Organism: Zonotrichia albicollis (NCBI:txid44394)

Sequence (316 aa):
FGAEPFPTLRSGSKRGLWAAALLKASLCHKVCCGTALSLRELPVLWKQALGLVVSAALVCAGISLPFALFQYYAYVRFCQPSTGLAQSVPEALLQLAQDKGYRVAGVGEAKPPWCSQRFPLVYSYIQDAYWNVGFLRYFELRQIPNFLLALPVTLLCSWAAWTYVSANPRHCLTLGLVRSKAEERGKARDGFCGPATFVYVVHSTALLAFGFFCMHVQVLTRFLGSSSPILYWFSAHLLLEHEPLLWSTGTDNPASGKPPLSKSHSSCGKGTSDNPVVRLLLNWRSITPLSKSILGFFLGYWLLGLVLHCNFLPWT